Protein AF-A0A1V5VRB5-F1 (afdb_monomer_lite)

Secondary structure (DSSP, 8-state):
------PPPPHHHHHHHHHHHHHHHHHTTPPPPHHHHHHHHHHHHHHHHHHS-TT--EEEEEEPPHHHHHHTTSS-HHHHHHHHHHHHHHHTT-S---GGGS-S-EEEEEEETTEEEEEEEEEEEEEE--STTS-EEEEEEEEEEEEEEEETTEEEEEEEEEEEEEEEEETTS--B------SPP--EEEPPPHHHHHHHHHHHHHHHHS-EE---

Foldseek 3Di:
DDDPPPDDDDPLRVLQVLLVVLLVCVVVVHADDPVVLQVLLVSLQVLVCVVPVPPDFDKWKFAFQLVLCCSLVNEPPVQNVVLVVLVVCVVVVVDPQDPVSPRQRIFMWGDDPFAIKTKHKDWDWDWAPPDPDWIKIKIWIKIKIWGWGDDPPDIDIWIWIWTDFIFMDTPPDDGDGDRPDPDDIDIDTDDDGSSNSSSSSNSSSNSVVGPTPDDD

Sequence (216 aa):
MTVESYQRPTFQETVKSSADRFLQHFQAGREFGGEEKEEILKEIWRILTFLYPEKRKGETRLAVPSCRLVELGLVSEEAAAEISQRRIRKTNGFEKIKPQDEPLNLVTIKTDSAGFLITKSYLTEEKDFSAVGAGLRRDTVVEEEALLTREGESLAFRMMIREGETHLHAFGRVWESASLSKKEPVYKPVEVTDKDLVRTLVLLSEGIFGPILALK

Structure (mmCIF, N/CA/C/O backbone):
data_AF-A0A1V5VRB5-F1
#
_entry.id   AF-A0A1V5VRB5-F1
#
loop_
_atom_site.group_PDB
_atom_site.id
_atom_site.type_symbol
_atom_site.label_atom_id
_atom_site.label_alt_id
_atom_site.label_comp_id
_atom_site.label_asym_id
_atom_site.label_entity_id
_atom_site.label_seq_id
_atom_site.pdbx_PDB_ins_code
_atom_site.Cartn_x
_atom_site.Cartn_y
_atom_site.Cartn_z
_atom_site.occupancy
_atom_site.B_iso_or_equiv
_atom_site.auth_seq_id
_atom_site.auth_comp_id
_atom_site.auth_asym_id
_atom_site.auth_atom_id
_atom_site.pdbx_PDB_model_num
ATOM 1 N N . MET A 1 1 ? 20.594 -6.405 42.507 1.00 39.75 1 MET A N 1
ATOM 2 C CA . MET A 1 1 ? 19.594 -6.759 41.481 1.00 39.75 1 MET A CA 1
ATOM 3 C C . MET A 1 1 ? 19.249 -5.488 40.732 1.00 39.75 1 MET A C 1
ATOM 5 O O . MET A 1 1 ? 18.636 -4.603 41.313 1.00 39.75 1 MET A O 1
ATOM 9 N N . THR A 1 2 ? 19.743 -5.339 39.508 1.00 41.53 2 THR A N 1
ATOM 10 C CA . THR A 1 2 ? 19.357 -4.253 38.604 1.00 41.53 2 THR A CA 1
ATOM 11 C C . THR A 1 2 ? 17.989 -4.592 38.034 1.00 41.53 2 THR A C 1
ATOM 13 O O . THR A 1 2 ? 17.835 -5.596 37.348 1.00 41.53 2 THR A O 1
ATOM 16 N N . VAL A 1 3 ? 16.983 -3.793 38.382 1.00 44.97 3 VAL A N 1
ATOM 17 C CA . VAL A 1 3 ? 15.675 -3.854 37.733 1.00 44.97 3 VAL A CA 1
ATOM 18 C C . VAL A 1 3 ? 15.879 -3.266 36.343 1.00 44.97 3 VAL A C 1
ATOM 20 O O . VAL A 1 3 ? 16.075 -2.059 36.214 1.00 44.97 3 VAL A O 1
ATOM 23 N N . GLU A 1 4 ? 15.918 -4.112 35.315 1.00 44.25 4 GLU A N 1
ATOM 24 C CA . GLU A 1 4 ? 15.842 -3.637 33.936 1.00 44.25 4 GLU A CA 1
ATOM 25 C C . GLU A 1 4 ? 14.518 -2.886 33.785 1.00 44.25 4 GLU A C 1
ATOM 27 O O . GLU A 1 4 ? 13.432 -3.450 33.931 1.00 44.25 4 GLU A O 1
ATOM 32 N N . SER A 1 5 ? 14.601 -1.573 33.573 1.00 49.81 5 SER A N 1
ATOM 33 C CA . SER A 1 5 ? 13.431 -0.758 33.285 1.00 49.81 5 SER A CA 1
ATOM 34 C C . SER A 1 5 ? 12.886 -1.189 31.928 1.00 49.81 5 SER A C 1
ATOM 36 O O . SER A 1 5 ? 13.454 -0.835 30.894 1.00 49.81 5 SER A O 1
ATOM 38 N N . TYR A 1 6 ? 11.802 -1.960 31.926 1.00 55.47 6 TYR A N 1
ATOM 39 C CA . TYR A 1 6 ? 11.092 -2.313 30.704 1.00 55.47 6 TYR A CA 1
ATOM 40 C C 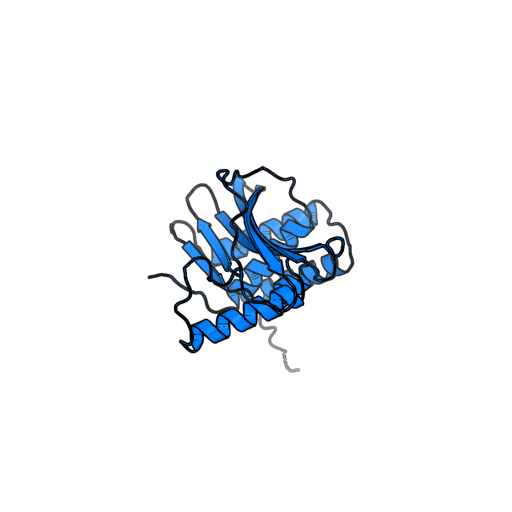. TYR A 1 6 ? 10.467 -1.033 30.133 1.00 55.47 6 TYR A C 1
ATOM 42 O O . TYR A 1 6 ? 9.403 -0.589 30.574 1.00 55.47 6 TYR A O 1
ATOM 50 N N . GLN A 1 7 ? 11.166 -0.372 29.210 1.00 56.25 7 GLN A N 1
ATOM 51 C CA . GLN A 1 7 ? 10.594 0.749 28.475 1.00 56.25 7 GLN A CA 1
ATOM 52 C C . GLN A 1 7 ? 9.518 0.196 27.542 1.00 56.25 7 GLN A C 1
ATOM 54 O O . GLN A 1 7 ? 9.759 -0.738 26.779 1.00 56.25 7 GLN A O 1
ATOM 59 N N . ARG A 1 8 ? 8.302 0.744 27.637 1.00 64.31 8 ARG A N 1
ATOM 60 C CA . ARG A 1 8 ? 7.229 0.378 26.710 1.00 64.31 8 ARG A CA 1
ATOM 61 C C . ARG A 1 8 ? 7.620 0.834 25.300 1.00 64.31 8 ARG A C 1
ATOM 63 O O . ARG A 1 8 ? 8.051 1.981 25.170 1.00 64.31 8 ARG A O 1
ATOM 70 N N . PRO A 1 9 ? 7.437 -0.013 24.273 1.00 74.31 9 PRO A N 1
ATOM 71 C CA . PRO A 1 9 ? 7.726 0.370 22.901 1.00 74.31 9 PRO A CA 1
ATOM 72 C C . PRO A 1 9 ? 6.862 1.561 22.483 1.00 74.31 9 PRO A C 1
ATOM 74 O O . PRO A 1 9 ? 5.704 1.704 22.891 1.00 74.31 9 PRO A O 1
ATOM 77 N N . THR A 1 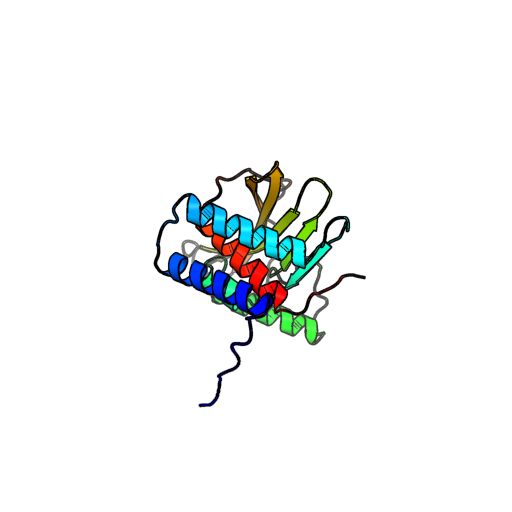10 ? 7.439 2.427 21.662 1.00 81.56 10 THR A N 1
ATOM 78 C CA . THR A 1 10 ? 6.748 3.571 21.072 1.00 81.56 10 THR A CA 1
ATOM 79 C C . THR A 1 10 ? 5.669 3.113 20.085 1.00 81.56 10 THR A C 1
ATOM 81 O O . THR A 1 10 ? 5.665 1.980 19.591 1.00 81.56 10 THR A O 1
ATOM 84 N N . PHE A 1 11 ? 4.732 4.014 19.763 1.00 80.56 11 PHE A N 1
ATOM 85 C CA . PHE A 1 11 ? 3.710 3.764 18.741 1.00 80.56 11 PHE A CA 1
ATOM 86 C C . PHE A 1 11 ? 4.335 3.313 17.416 1.00 80.56 11 PHE A C 1
ATOM 88 O O . PHE A 1 11 ? 3.919 2.310 16.841 1.00 80.56 11 PHE A O 1
ATOM 95 N N . GLN A 1 12 ? 5.376 4.029 16.987 1.00 77.56 12 GLN A N 1
ATOM 96 C CA . GLN A 1 12 ? 6.106 3.755 15.759 1.00 77.56 12 GLN A CA 1
ATOM 97 C C . GLN A 1 12 ? 6.742 2.358 15.795 1.00 77.56 12 GLN A C 1
ATOM 99 O O . GLN A 1 12 ? 6.469 1.549 14.914 1.00 77.56 12 GLN A O 1
ATOM 104 N N . GLU A 1 13 ? 7.498 2.015 16.841 1.00 79.44 13 GLU A N 1
ATOM 105 C CA . GLU A 1 13 ? 8.100 0.675 16.981 1.00 79.44 13 GLU A CA 1
ATOM 106 C C . GLU A 1 13 ? 7.055 -0.448 16.941 1.00 79.44 13 GLU A C 1
ATOM 108 O O . GLU A 1 13 ? 7.280 -1.488 16.322 1.00 79.44 13 GLU A O 1
ATOM 113 N N . THR A 1 14 ? 5.884 -0.214 17.538 1.00 83.81 14 THR A N 1
ATOM 114 C CA . THR A 1 14 ? 4.772 -1.174 17.520 1.00 83.81 14 THR A CA 1
ATOM 115 C C . THR A 1 14 ? 4.211 -1.366 16.108 1.00 83.81 14 THR A C 1
ATOM 117 O O . THR A 1 14 ? 4.000 -2.501 15.681 1.00 83.81 14 THR A O 1
ATOM 120 N N . VAL A 1 15 ? 3.990 -0.270 15.371 1.00 84.81 15 VAL A N 1
ATOM 121 C CA . VAL A 1 15 ? 3.505 -0.310 13.981 1.00 84.81 15 VAL A CA 1
ATOM 122 C C . VAL A 1 15 ? 4.503 -1.033 13.078 1.00 84.81 15 VAL A C 1
ATOM 124 O O . VAL A 1 15 ? 4.113 -1.918 12.320 1.00 84.81 15 VAL A O 1
ATOM 127 N N . LYS A 1 16 ? 5.795 -0.701 13.184 1.00 83.00 16 LYS A N 1
ATOM 128 C CA . LYS A 1 16 ? 6.847 -1.329 12.374 1.00 83.00 16 LYS A CA 1
ATOM 129 C 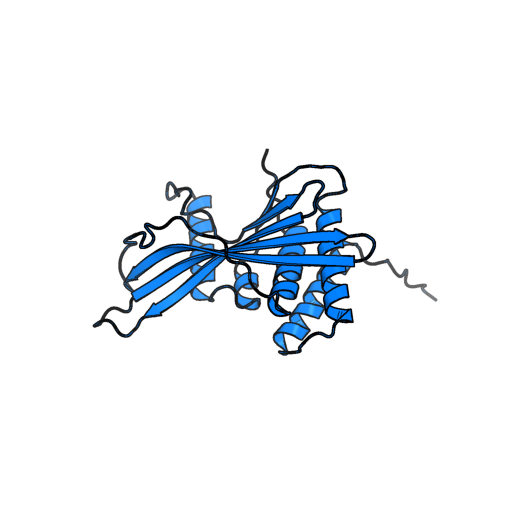C . LYS A 1 16 ? 6.932 -2.828 12.617 1.00 83.00 16 LYS A C 1
ATOM 131 O O . LYS A 1 16 ? 6.907 -3.600 11.669 1.00 83.00 16 LYS A O 1
ATOM 136 N N . SER A 1 17 ? 6.968 -3.229 13.887 1.00 85.69 17 SER A N 1
ATOM 137 C CA . SER A 1 17 ? 6.997 -4.642 14.273 1.00 85.69 17 SER A CA 1
ATOM 138 C C . SER A 1 17 ? 5.789 -5.406 13.719 1.00 85.69 17 SER A C 1
ATOM 140 O O . SER A 1 17 ? 5.936 -6.496 13.168 1.00 85.69 17 SER A O 1
ATOM 142 N N . SER A 1 18 ? 4.598 -4.802 13.787 1.00 86.31 18 SER A N 1
ATOM 143 C CA . SER A 1 18 ? 3.371 -5.403 13.255 1.00 86.31 18 SER A CA 1
ATOM 144 C C . SER A 1 18 ? 3.427 -5.551 11.732 1.00 86.31 18 SER A C 1
ATOM 146 O O . SER A 1 18 ? 3.146 -6.631 11.211 1.00 86.31 18 SER A O 1
ATOM 148 N N . ALA A 1 19 ? 3.837 -4.499 11.017 1.00 86.94 19 ALA A N 1
ATOM 149 C CA . ALA A 1 19 ? 3.976 -4.519 9.564 1.00 86.94 19 ALA A CA 1
ATOM 150 C C . ALA A 1 19 ? 5.017 -5.548 9.094 1.00 86.94 19 ALA A C 1
ATOM 152 O O . ALA A 1 19 ? 4.728 -6.333 8.192 1.00 86.94 19 ALA A O 1
ATOM 153 N N . ASP A 1 20 ? 6.184 -5.606 9.740 1.00 88.50 20 ASP A N 1
ATOM 154 C CA . ASP A 1 20 ? 7.239 -6.570 9.411 1.00 88.50 20 ASP A CA 1
ATOM 155 C C . ASP A 1 20 ? 6.793 -8.015 9.689 1.00 88.50 20 ASP A C 1
ATOM 157 O O . ASP A 1 20 ? 7.049 -8.905 8.876 1.00 88.50 20 ASP A O 1
ATOM 161 N N . ARG A 1 21 ? 6.052 -8.259 10.780 1.00 90.06 21 ARG A N 1
ATOM 162 C CA . ARG A 1 21 ? 5.462 -9.577 11.080 1.00 90.06 21 ARG A CA 1
ATOM 163 C C . ARG A 1 21 ? 4.509 -10.033 9.972 1.00 90.06 21 ARG A C 1
ATOM 165 O O . ARG A 1 21 ? 4.628 -11.152 9.474 1.00 90.06 21 ARG A O 1
ATOM 172 N N . PHE A 1 22 ? 3.565 -9.180 9.570 1.00 88.81 22 PHE A N 1
ATOM 173 C CA . PHE A 1 22 ? 2.608 -9.522 8.512 1.00 88.81 22 PHE A CA 1
ATOM 174 C C . PHE A 1 22 ? 3.277 -9.657 7.143 1.00 88.81 22 PHE A C 1
ATOM 176 O O . PHE A 1 22 ? 2.895 -10.534 6.366 1.00 88.81 22 PHE A O 1
ATOM 183 N N . LEU A 1 23 ? 4.315 -8.865 6.870 1.00 87.50 23 LEU A N 1
ATOM 184 C CA . LEU A 1 23 ? 5.116 -9.010 5.662 1.00 87.50 23 LEU A CA 1
ATOM 185 C C . LEU A 1 23 ? 5.830 -10.364 5.603 1.00 87.50 23 LEU A C 1
ATOM 187 O O . LEU A 1 23 ? 5.795 -11.011 4.561 1.00 87.50 23 LEU A O 1
ATOM 191 N N . GLN A 1 24 ? 6.436 -10.822 6.702 1.00 88.12 24 GLN A N 1
ATOM 192 C CA . GLN A 1 24 ? 7.091 -12.135 6.748 1.00 88.12 24 GLN A CA 1
ATOM 193 C C . GLN A 1 24 ? 6.102 -13.273 6.464 1.00 88.12 24 GLN A C 1
ATOM 195 O O . GLN A 1 24 ? 6.404 -14.183 5.69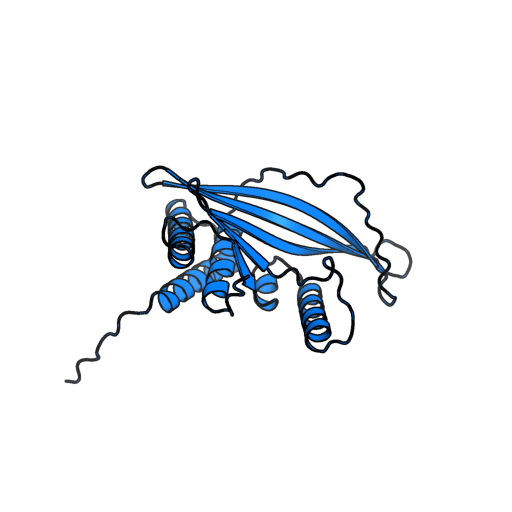3 1.00 88.12 24 GLN A O 1
ATOM 200 N N . HIS A 1 25 ? 4.900 -13.215 7.044 1.00 86.00 25 HIS A N 1
ATOM 201 C CA . HIS A 1 25 ? 3.848 -14.199 6.772 1.00 86.00 25 HIS A CA 1
ATOM 202 C C . HIS A 1 25 ? 3.394 -14.176 5.311 1.00 86.00 25 HIS A C 1
ATOM 204 O O . HIS A 1 25 ? 3.266 -15.229 4.686 1.00 86.00 25 HIS A O 1
ATOM 210 N N . PHE A 1 26 ? 3.216 -12.980 4.755 1.00 84.31 26 PHE A N 1
ATOM 211 C CA . PHE A 1 26 ? 2.893 -12.788 3.347 1.00 84.31 26 PHE A CA 1
ATOM 212 C C . PHE A 1 26 ? 3.981 -13.353 2.419 1.00 84.31 26 PHE A C 1
ATOM 214 O O . PHE A 1 26 ? 3.669 -14.077 1.476 1.00 84.31 26 PHE A O 1
ATOM 221 N N . GLN A 1 27 ? 5.258 -13.087 2.709 1.00 84.50 27 GLN A N 1
ATOM 222 C CA . GLN A 1 27 ? 6.399 -13.603 1.943 1.00 84.50 27 GLN A CA 1
ATOM 223 C C . GLN A 1 27 ? 6.526 -15.129 2.035 1.00 84.50 27 GLN A C 1
ATOM 225 O O . GLN A 1 27 ? 6.972 -15.767 1.085 1.00 84.50 27 GLN A O 1
ATOM 230 N N . ALA A 1 28 ? 6.078 -15.725 3.141 1.00 86.44 28 ALA A N 1
ATOM 231 C CA . ALA A 1 28 ? 5.986 -17.173 3.299 1.00 86.44 28 ALA A CA 1
ATOM 232 C C . ALA A 1 28 ? 4.803 -17.807 2.535 1.00 86.44 28 ALA A C 1
ATOM 234 O O . ALA A 1 28 ? 4.624 -19.022 2.602 1.00 86.44 28 ALA A O 1
ATOM 235 N N . GLY A 1 29 ? 3.986 -17.016 1.825 1.00 82.12 29 GLY A N 1
ATOM 236 C CA . GLY A 1 29 ? 2.832 -17.505 1.063 1.00 82.12 29 GLY A CA 1
ATOM 237 C C . GLY A 1 29 ? 1.671 -17.984 1.938 1.00 82.12 29 GLY A C 1
ATOM 238 O O . GLY A 1 29 ? 0.843 -18.768 1.480 1.00 82.12 29 GLY A O 1
ATOM 239 N N . ARG A 1 30 ? 1.624 -17.547 3.200 1.00 86.12 30 ARG A N 1
ATOM 240 C CA . ARG A 1 30 ? 0.584 -17.922 4.158 1.00 86.12 30 ARG A CA 1
ATOM 241 C C . ARG A 1 30 ? -0.708 -17.147 3.882 1.00 86.12 30 ARG A C 1
ATOM 243 O O . ARG A 1 30 ? -0.672 -15.933 3.701 1.00 86.12 30 ARG A O 1
ATOM 250 N N . GLU A 1 31 ? -1.840 -17.843 3.916 1.00 85.19 31 GLU A N 1
ATOM 251 C CA . GLU A 1 31 ? -3.174 -17.228 3.932 1.00 85.19 31 GLU A CA 1
ATOM 252 C C . GLU A 1 31 ? -3.564 -16.819 5.359 1.00 85.19 31 GLU A C 1
ATOM 254 O O . GLU A 1 31 ? -3.235 -17.516 6.326 1.00 85.19 31 GLU A O 1
ATOM 259 N N . PHE A 1 32 ? -4.270 -15.698 5.498 1.00 87.25 32 PHE A N 1
ATOM 260 C CA . PHE A 1 32 ? -4.697 -15.175 6.793 1.00 87.25 32 PHE A CA 1
ATOM 261 C C . PHE A 1 32 ? -6.120 -15.618 7.135 1.00 87.25 32 PHE A C 1
ATOM 263 O O . PHE A 1 32 ? -7.033 -15.578 6.305 1.00 87.25 32 PHE A O 1
ATOM 270 N N . GLY A 1 33 ? -6.332 -16.000 8.395 1.00 88.62 33 GLY A N 1
ATOM 271 C CA . GLY A 1 33 ? -7.672 -16.249 8.928 1.00 88.62 33 GLY A CA 1
ATOM 272 C C . GLY A 1 33 ? -8.479 -14.956 9.106 1.00 88.62 33 GLY A C 1
ATOM 273 O O . GLY A 1 33 ? -7.929 -13.857 9.082 1.00 88.62 33 GLY A O 1
ATOM 274 N N . GLY A 1 34 ? -9.793 -15.070 9.334 1.00 87.88 34 GLY A N 1
ATOM 275 C CA . GLY A 1 34 ? -10.671 -13.902 9.522 1.00 87.88 34 GLY A CA 1
ATOM 276 C C . GLY A 1 34 ? -10.238 -12.974 10.667 1.00 87.88 34 GLY A C 1
ATOM 277 O O . GLY A 1 34 ? -10.268 -11.757 10.510 1.00 87.88 34 GLY A O 1
ATOM 278 N N . GLU A 1 35 ? -9.764 -13.536 11.782 1.00 89.31 35 GLU A N 1
ATOM 279 C CA . GLU A 1 35 ? -9.259 -12.761 12.926 1.00 89.31 35 GLU A CA 1
ATOM 280 C C . GLU A 1 35 ? -7.982 -11.976 12.591 1.00 89.31 35 GLU A C 1
ATOM 282 O O . GLU A 1 35 ? -7.843 -10.822 12.986 1.00 89.31 35 GLU A O 1
ATOM 287 N N . GLU A 1 36 ? -7.070 -12.568 11.818 1.00 90.00 36 GLU A N 1
ATOM 288 C CA . GLU A 1 36 ? -5.822 -11.913 11.409 1.00 90.00 36 GLU A CA 1
ATOM 289 C C . GLU A 1 36 ? -6.084 -10.792 10.400 1.00 90.00 36 GLU A C 1
ATOM 291 O O . GLU A 1 36 ? -5.463 -9.733 10.478 1.00 90.00 36 GLU A O 1
ATOM 296 N N . LYS A 1 37 ? -7.042 -10.978 9.481 1.00 91.12 37 LYS A N 1
ATOM 297 C CA . LYS A 1 37 ? -7.476 -9.909 8.567 1.00 91.12 37 LYS A CA 1
ATOM 298 C C . LYS A 1 37 ? -8.060 -8.731 9.342 1.00 91.12 37 LYS A C 1
ATOM 300 O O . LYS A 1 37 ? -7.726 -7.583 9.055 1.00 91.12 37 LYS A O 1
ATOM 305 N N . GLU A 1 38 ? -8.880 -9.012 10.352 1.00 91.50 38 GLU A N 1
ATOM 306 C CA . GLU A 1 38 ? -9.437 -7.990 11.239 1.00 91.50 38 GLU A CA 1
ATOM 307 C C . GLU A 1 38 ? -8.340 -7.267 12.041 1.00 91.50 38 GLU A C 1
ATOM 309 O O . GLU A 1 38 ? -8.398 -6.049 12.218 1.00 91.50 38 GLU A O 1
ATOM 314 N N . GLU A 1 39 ? -7.304 -7.981 12.489 1.00 91.12 39 GLU A N 1
ATOM 315 C CA . GLU A 1 39 ? -6.138 -7.381 13.148 1.00 91.12 39 GLU A CA 1
ATOM 316 C C . GLU A 1 39 ? -5.381 -6.431 12.205 1.00 91.12 39 GLU A C 1
ATOM 318 O O . GLU A 1 39 ? -5.076 -5.301 12.594 1.00 91.12 39 GLU A O 1
ATOM 323 N N . ILE A 1 40 ? -5.147 -6.835 10.950 1.00 92.81 40 ILE A N 1
ATOM 324 C CA . ILE A 1 40 ? -4.518 -5.977 9.933 1.00 92.81 40 ILE A CA 1
ATOM 325 C C . ILE A 1 40 ? -5.352 -4.709 9.707 1.00 92.81 40 ILE A C 1
ATOM 327 O O . ILE A 1 40 ? -4.803 -3.606 9.690 1.00 92.81 40 ILE A O 1
ATOM 331 N N . LEU A 1 41 ? -6.677 -4.835 9.572 1.00 93.56 41 LEU A N 1
ATOM 332 C CA . LEU A 1 41 ? -7.574 -3.691 9.378 1.00 93.56 41 LEU A CA 1
ATOM 333 C C . LEU A 1 41 ? -7.547 -2.724 10.561 1.00 93.56 41 LEU A C 1
ATOM 335 O O . LEU A 1 41 ? -7.464 -1.509 10.362 1.00 93.56 41 LEU A O 1
ATOM 339 N N . LYS A 1 42 ? -7.575 -3.248 11.790 1.00 92.00 42 LYS A N 1
ATOM 340 C CA . LYS A 1 42 ? -7.464 -2.438 13.009 1.00 92.00 42 LYS A CA 1
ATOM 341 C C . LYS A 1 42 ? -6.138 -1.696 13.067 1.00 92.00 42 LYS A C 1
ATOM 343 O O . LYS A 1 42 ? -6.119 -0.528 13.453 1.00 92.00 42 LYS A O 1
ATOM 348 N N . GLU A 1 43 ? -5.054 -2.332 12.641 1.00 92.31 43 GLU A N 1
ATOM 349 C CA . GLU A 1 43 ? -3.736 -1.707 12.607 1.00 92.31 43 GLU A CA 1
ATOM 350 C C . GLU A 1 43 ? -3.646 -0.605 11.540 1.00 92.31 43 GLU A C 1
ATOM 352 O O . GLU A 1 43 ? -3.178 0.497 11.834 1.00 92.31 43 GLU A O 1
ATOM 357 N N . ILE A 1 44 ? -4.194 -0.837 10.341 1.00 93.00 44 ILE A N 1
ATOM 358 C CA . ILE A 1 44 ? -4.336 0.194 9.299 1.00 93.00 44 ILE A CA 1
ATOM 359 C C . ILE A 1 44 ? -5.143 1.385 9.834 1.00 93.00 44 ILE A C 1
ATOM 361 O O . ILE A 1 44 ? -4.694 2.529 9.740 1.00 93.00 44 ILE A O 1
ATOM 365 N N . TRP A 1 45 ? -6.307 1.139 10.444 1.00 91.62 45 TRP A N 1
ATOM 366 C CA . TRP A 1 45 ? -7.139 2.194 11.032 1.00 91.62 45 TRP A CA 1
ATOM 367 C C . TRP A 1 45 ? -6.380 2.994 12.094 1.00 91.62 45 TRP A C 1
ATOM 369 O O . TRP A 1 45 ? -6.451 4.225 12.134 1.00 91.62 45 TRP A O 1
ATOM 379 N N . ARG A 1 46 ? -5.623 2.298 12.947 1.00 88.88 46 ARG A N 1
ATOM 380 C CA . ARG A 1 46 ? -4.816 2.893 14.013 1.00 88.88 46 ARG A CA 1
ATOM 381 C C . ARG A 1 46 ? -3.736 3.824 13.457 1.00 88.88 46 ARG A C 1
ATOM 383 O O . ARG A 1 46 ? -3.585 4.935 13.963 1.00 88.88 46 ARG A O 1
ATOM 390 N N . ILE A 1 47 ? -3.037 3.412 12.398 1.00 88.38 47 ILE A N 1
ATOM 391 C CA . ILE A 1 47 ? -2.060 4.244 11.677 1.00 88.38 47 ILE A CA 1
ATOM 392 C C . ILE A 1 47 ? -2.727 5.490 11.094 1.00 88.38 47 ILE A C 1
ATOM 394 O O . ILE A 1 47 ? -2.254 6.606 11.306 1.00 88.38 47 ILE A O 1
ATOM 398 N N . LEU A 1 48 ? -3.841 5.316 10.383 1.00 88.12 48 LEU A N 1
ATOM 399 C CA . LEU A 1 48 ? -4.532 6.420 9.717 1.00 88.12 48 LEU A CA 1
ATOM 400 C C . LEU A 1 48 ? -5.083 7.432 10.723 1.00 88.12 48 LEU A C 1
ATOM 402 O O . LEU A 1 48 ? -4.931 8.631 10.519 1.00 88.12 48 LEU A O 1
ATOM 406 N N . THR A 1 49 ? -5.619 6.964 11.851 1.00 86.50 49 THR A N 1
ATOM 407 C CA . THR A 1 49 ? -6.088 7.825 12.950 1.00 86.50 49 THR A CA 1
ATOM 408 C C . THR A 1 49 ? -4.933 8.557 13.637 1.00 86.50 49 THR A C 1
ATOM 410 O O . THR A 1 49 ? -5.101 9.680 14.104 1.00 86.50 49 THR A O 1
ATOM 413 N N . PHE A 1 50 ? -3.742 7.955 13.696 1.00 82.50 50 PHE A N 1
ATOM 414 C CA . PHE A 1 50 ? -2.547 8.637 14.192 1.00 82.50 50 PHE A CA 1
ATOM 415 C C . PHE A 1 50 ? -2.092 9.754 13.241 1.00 82.50 50 PHE A C 1
ATOM 417 O O . PHE A 1 50 ? -1.783 10.855 13.694 1.00 82.50 50 PHE A O 1
ATOM 424 N N . LEU A 1 51 ? -2.087 9.493 11.929 1.00 77.44 51 LEU A N 1
ATOM 425 C CA . LEU A 1 51 ? -1.771 10.498 10.906 1.00 77.44 51 LEU A CA 1
ATOM 426 C C . LEU A 1 51 ? -2.838 11.607 10.843 1.00 77.44 51 LEU A C 1
ATOM 428 O O . LEU A 1 51 ? -2.520 12.768 10.588 1.00 77.44 51 LEU A O 1
ATOM 432 N N . TYR A 1 52 ? -4.092 11.250 11.118 1.00 76.25 52 TYR A N 1
ATOM 433 C CA . TYR A 1 52 ? -5.266 12.112 11.047 1.00 76.25 52 TYR A CA 1
ATOM 434 C C . TYR A 1 52 ? -6.189 11.899 12.247 1.00 76.25 52 TYR A C 1
ATOM 436 O O . TYR A 1 52 ? -7.218 11.224 12.134 1.00 76.25 52 TYR A O 1
ATOM 444 N N . PRO A 1 53 ? -5.869 12.499 13.403 1.00 67.12 53 PRO A N 1
ATOM 445 C CA . PRO A 1 53 ? -6.789 12.487 14.527 1.00 67.12 53 PRO A CA 1
ATOM 446 C C . PRO A 1 53 ? -8.101 13.172 14.114 1.00 67.12 53 PRO A C 1
ATOM 448 O O . PRO A 1 53 ? -8.087 14.202 13.432 1.00 67.12 53 PRO A O 1
ATOM 451 N N . GLU A 1 54 ? -9.224 12.549 14.485 1.00 58.19 54 GLU A N 1
ATOM 452 C CA . GLU A 1 54 ? -10.576 12.827 13.985 1.00 58.19 54 GLU A CA 1
ATOM 453 C C . GLU A 1 54 ? -10.892 14.333 13.835 1.00 58.19 54 GLU A C 1
ATOM 455 O O . GLU A 1 54 ? -10.565 15.145 14.704 1.00 58.19 54 GLU A O 1
ATOM 460 N N . LYS A 1 55 ? -11.618 14.684 12.755 1.00 52.03 55 LYS A N 1
ATOM 461 C CA . LYS A 1 55 ? -12.120 16.031 12.367 1.00 52.03 55 LYS A CA 1
ATOM 462 C C . LYS A 1 55 ? -11.208 16.914 11.507 1.00 52.03 55 LYS A C 1
ATOM 464 O O . LYS A 1 55 ? -11.573 18.058 11.232 1.00 52.03 55 LYS A O 1
ATOM 469 N N . ARG A 1 56 ? -10.076 16.416 11.007 1.00 57.75 56 ARG A N 1
ATOM 470 C CA . ARG A 1 56 ? -9.271 17.148 10.013 1.00 57.75 56 ARG A CA 1
ATOM 471 C C . ARG A 1 56 ? -9.509 16.610 8.608 1.00 57.75 56 ARG A C 1
ATOM 473 O O . ARG A 1 56 ? -9.029 15.535 8.288 1.00 57.75 56 ARG A O 1
ATOM 480 N N . LYS A 1 57 ? -10.185 17.388 7.753 1.00 65.94 57 LYS A N 1
ATOM 481 C CA . LYS A 1 57 ? -10.089 17.184 6.298 1.00 65.94 57 LYS A CA 1
ATOM 482 C C . LYS A 1 57 ? -8.660 17.498 5.873 1.00 65.94 57 LYS A C 1
ATOM 484 O O . LYS A 1 57 ? -8.128 18.542 6.249 1.00 65.94 57 LYS A O 1
ATOM 489 N N . GLY A 1 58 ? -8.053 16.619 5.093 1.00 72.94 58 GLY A N 1
ATOM 490 C CA . GLY A 1 58 ? -6.712 16.850 4.584 1.00 72.94 58 GLY A CA 1
ATOM 491 C C . GLY A 1 58 ? -6.258 15.768 3.621 1.00 72.94 58 GLY A C 1
ATOM 492 O O . GLY A 1 58 ? -6.885 14.718 3.503 1.00 72.94 58 GLY A O 1
ATOM 493 N N . GLU A 1 59 ? -5.146 16.055 2.956 1.00 81.25 59 GLU A N 1
ATOM 494 C CA . GLU A 1 59 ? -4.443 15.156 2.046 1.00 81.25 59 GLU A CA 1
ATOM 495 C C . GLU A 1 59 ? -2.989 15.039 2.513 1.00 81.25 59 GLU A C 1
ATOM 497 O O . GLU A 1 59 ? -2.356 16.048 2.818 1.00 81.25 59 GLU A O 1
ATOM 502 N N . THR A 1 60 ? -2.474 13.816 2.610 1.00 76.81 60 THR A N 1
ATOM 503 C CA . THR A 1 60 ? -1.086 13.528 2.987 1.00 76.81 60 THR A CA 1
ATOM 504 C C . THR A 1 60 ? -0.540 12.603 1.936 1.00 76.81 60 THR A C 1
ATOM 506 O O . THR A 1 60 ? -1.178 11.617 1.569 1.00 76.81 60 THR A O 1
ATOM 509 N N . ARG A 1 61 ? 0.661 12.925 1.471 1.00 77.31 61 ARG A N 1
ATOM 510 C CA . ARG A 1 61 ? 1.397 12.103 0.525 1.00 77.31 61 ARG A CA 1
ATOM 511 C C . ARG A 1 61 ? 2.577 11.483 1.248 1.00 77.31 61 ARG A C 1
ATOM 513 O O . ARG A 1 61 ? 3.444 12.186 1.768 1.00 77.31 61 ARG A O 1
ATOM 520 N N . LEU A 1 62 ? 2.583 10.160 1.288 1.00 75.88 62 LEU A N 1
ATOM 521 C CA . LEU A 1 62 ? 3.645 9.363 1.875 1.00 75.88 62 LEU A CA 1
ATOM 522 C C . LEU A 1 62 ? 4.552 8.882 0.750 1.00 75.88 62 LEU A C 1
ATOM 524 O O . LEU A 1 62 ? 4.103 8.181 -0.157 1.00 75.88 62 LEU A O 1
ATOM 528 N N . ALA A 1 63 ? 5.821 9.280 0.800 1.00 72.88 63 ALA A N 1
ATOM 529 C CA . ALA A 1 63 ? 6.822 8.790 -0.132 1.00 72.88 63 ALA A CA 1
ATOM 530 C C . ALA A 1 63 ? 7.297 7.405 0.314 1.00 72.88 63 ALA A C 1
ATOM 532 O O . ALA A 1 63 ? 7.856 7.264 1.401 1.00 72.88 63 ALA A O 1
ATOM 533 N N . VAL A 1 64 ? 7.113 6.400 -0.540 1.00 76.50 64 VAL A N 1
ATOM 534 C CA . VAL A 1 64 ? 7.532 5.025 -0.253 1.00 76.50 64 VAL A CA 1
ATOM 535 C C . VAL A 1 64 ? 8.882 4.727 -0.927 1.00 76.50 64 VAL A C 1
ATOM 537 O O . VAL A 1 64 ? 9.082 5.080 -2.096 1.00 76.50 64 VAL A O 1
ATOM 540 N N . PRO A 1 65 ? 9.837 4.083 -0.231 1.00 77.06 65 PRO A N 1
ATOM 541 C CA . PRO A 1 65 ? 11.066 3.599 -0.855 1.00 77.06 65 PRO A CA 1
ATOM 542 C C . PRO A 1 65 ? 10.784 2.595 -1.984 1.00 77.06 65 PRO A C 1
ATOM 544 O O . PRO A 1 65 ? 10.030 1.642 -1.795 1.00 77.06 65 PRO A O 1
ATOM 547 N N . SER A 1 66 ? 11.433 2.756 -3.143 1.00 77.56 66 SER A N 1
ATOM 548 C CA . SER A 1 66 ? 11.220 1.874 -4.304 1.00 77.56 66 SER A CA 1
ATOM 549 C C . SER A 1 66 ? 11.525 0.402 -3.999 1.00 77.56 66 SER A C 1
ATOM 551 O O . SER A 1 66 ? 10.832 -0.472 -4.505 1.00 77.56 66 SER A O 1
ATOM 553 N N . CYS A 1 67 ? 12.508 0.114 -3.135 1.00 78.75 67 CYS A N 1
ATOM 554 C CA . CYS A 1 67 ? 12.813 -1.254 -2.700 1.00 78.75 67 CYS A CA 1
ATOM 555 C C . CYS A 1 67 ? 11.613 -1.935 -2.028 1.00 78.75 67 CYS A C 1
ATOM 557 O O . CYS A 1 67 ? 11.372 -3.115 -2.257 1.00 78.75 67 CYS A O 1
ATOM 559 N N . ARG A 1 68 ? 10.800 -1.185 -1.275 1.00 81.00 68 ARG A N 1
ATOM 560 C CA . ARG A 1 68 ? 9.624 -1.741 -0.605 1.00 81.00 68 ARG A CA 1
ATOM 561 C C . ARG A 1 68 ? 8.519 -2.108 -1.588 1.00 81.00 68 ARG A C 1
ATOM 563 O O . ARG A 1 68 ? 7.806 -3.081 -1.377 1.00 81.00 68 ARG A O 1
ATOM 570 N N . LEU A 1 69 ? 8.396 -1.365 -2.687 1.00 81.69 69 LEU A N 1
ATOM 571 C CA . LEU A 1 69 ? 7.459 -1.706 -3.758 1.00 81.69 69 LEU A CA 1
ATOM 572 C C . LEU A 1 69 ? 7.846 -3.022 -4.449 1.00 81.69 69 LEU A C 1
ATOM 574 O O . LEU A 1 69 ? 6.959 -3.805 -4.791 1.00 81.69 69 LEU A O 1
ATOM 578 N N . VAL A 1 70 ? 9.149 -3.285 -4.600 1.00 83.31 70 VAL A N 1
ATOM 579 C CA . VAL A 1 70 ? 9.665 -4.562 -5.121 1.00 83.31 70 VAL A CA 1
ATOM 580 C C . VAL A 1 70 ? 9.360 -5.703 -4.155 1.00 83.31 70 VAL A C 1
ATOM 582 O O . VAL A 1 70 ? 8.780 -6.706 -4.558 1.00 83.31 70 VAL A O 1
ATOM 585 N N . GLU A 1 71 ? 9.680 -5.539 -2.869 1.00 83.44 71 GLU A N 1
ATOM 586 C CA . GLU A 1 71 ? 9.437 -6.561 -1.835 1.00 83.44 71 GLU A CA 1
ATOM 587 C C . GLU A 1 71 ? 7.956 -6.952 -1.709 1.00 83.44 71 GLU A C 1
ATOM 589 O O . GLU A 1 71 ? 7.630 -8.089 -1.369 1.00 83.44 71 GLU A O 1
ATOM 594 N N . LEU A 1 72 ? 7.054 -6.012 -2.001 1.00 85.94 72 LEU A N 1
ATOM 595 C CA . LEU A 1 72 ? 5.604 -6.213 -2.012 1.00 85.94 72 LEU A CA 1
ATOM 596 C C . LEU A 1 72 ? 5.067 -6.789 -3.336 1.00 85.94 72 LEU A C 1
ATOM 598 O O . LEU A 1 72 ? 3.859 -7.037 -3.468 1.00 85.94 72 LEU A O 1
ATOM 602 N N . GLY A 1 73 ? 5.943 -6.988 -4.323 1.00 84.19 73 GLY A N 1
ATOM 603 C CA . GLY A 1 73 ? 5.598 -7.456 -5.662 1.00 84.19 73 GLY A CA 1
ATOM 604 C C . GLY A 1 73 ? 4.655 -6.504 -6.399 1.00 84.19 73 GLY A C 1
ATOM 605 O O . GLY A 1 73 ? 3.763 -6.971 -7.104 1.00 84.19 73 GLY A O 1
ATOM 606 N N . LEU A 1 74 ? 4.775 -5.195 -6.153 1.00 81.44 74 LEU A N 1
ATOM 607 C CA . LEU A 1 74 ? 4.004 -4.155 -6.846 1.00 81.44 74 LEU A CA 1
ATOM 608 C C . LEU A 1 74 ? 4.716 -3.678 -8.114 1.00 81.44 74 LEU A C 1
ATOM 610 O O . LEU A 1 74 ? 4.059 -3.348 -9.095 1.00 81.44 74 LEU A O 1
ATOM 614 N N . VAL A 1 75 ? 6.050 -3.654 -8.088 1.00 79.06 75 VAL A N 1
ATOM 615 C CA . VAL A 1 75 ? 6.903 -3.229 -9.207 1.00 79.06 75 VAL A CA 1
ATOM 616 C C . VAL A 1 75 ? 8.088 -4.189 -9.358 1.00 79.06 75 VAL A C 1
ATOM 618 O O . VAL A 1 75 ? 8.479 -4.847 -8.394 1.00 79.06 75 VAL A O 1
ATOM 621 N N . SER A 1 76 ? 8.674 -4.265 -10.552 1.00 77.62 76 SER A N 1
ATOM 622 C CA . SER A 1 76 ? 9.925 -4.996 -10.802 1.00 77.62 76 SER A CA 1
ATOM 623 C C . SER A 1 76 ? 11.142 -4.251 -10.227 1.00 77.62 76 SER A C 1
ATOM 625 O O . SER A 1 76 ? 11.082 -3.049 -9.944 1.00 77.62 76 SER A O 1
ATOM 627 N N . GLU A 1 77 ? 12.277 -4.942 -10.083 1.00 80.44 77 GLU A N 1
ATOM 628 C CA . GLU A 1 77 ? 13.548 -4.301 -9.711 1.00 80.44 77 GLU A CA 1
ATOM 629 C C . GLU A 1 77 ? 13.977 -3.252 -10.744 1.00 80.44 77 GLU A C 1
ATOM 631 O O . GLU A 1 77 ? 14.449 -2.172 -10.380 1.00 80.44 77 GLU A O 1
ATOM 636 N N . GLU A 1 78 ? 13.768 -3.535 -12.031 1.00 75.25 78 GLU A N 1
ATOM 637 C CA . GLU A 1 78 ? 14.088 -2.612 -13.116 1.00 75.25 78 GLU A CA 1
ATOM 638 C C . GLU A 1 78 ? 13.227 -1.342 -13.064 1.00 75.25 78 GLU A C 1
ATOM 640 O O . GLU A 1 78 ? 13.778 -0.237 -13.132 1.00 75.25 78 GLU A O 1
ATOM 645 N N . ALA A 1 79 ? 11.915 -1.474 -12.832 1.00 72.75 79 ALA A N 1
ATOM 646 C CA . ALA A 1 79 ? 11.016 -0.340 -12.619 1.00 72.75 79 ALA A CA 1
ATOM 647 C C . ALA A 1 79 ? 11.450 0.488 -11.403 1.00 72.75 79 ALA A C 1
ATOM 649 O O . ALA A 1 79 ? 11.521 1.717 -11.463 1.00 72.75 79 ALA A O 1
ATOM 650 N N . ALA A 1 80 ? 11.785 -0.171 -10.291 1.00 75.94 80 ALA A N 1
ATOM 651 C CA . ALA A 1 80 ? 12.215 0.496 -9.066 1.00 75.94 80 ALA A CA 1
ATOM 652 C C . ALA A 1 80 ? 13.529 1.274 -9.242 1.00 75.94 80 ALA A C 1
ATOM 654 O O . ALA A 1 80 ? 13.664 2.396 -8.728 1.00 75.94 80 ALA A O 1
ATOM 655 N N . ALA A 1 81 ? 14.495 0.713 -9.976 1.00 73.38 81 ALA A N 1
ATOM 656 C CA . ALA A 1 81 ? 15.744 1.386 -10.316 1.00 73.38 81 ALA A CA 1
ATOM 657 C C . ALA A 1 81 ? 15.483 2.624 -11.186 1.00 73.38 81 ALA A C 1
ATOM 659 O O . ALA A 1 81 ? 16.027 3.701 -10.920 1.00 73.38 81 ALA A O 1
ATOM 660 N N . GLU A 1 82 ? 14.599 2.505 -12.174 1.00 69.31 82 GLU A N 1
ATOM 661 C CA . GLU A 1 82 ? 14.227 3.605 -13.057 1.00 69.31 82 GLU A CA 1
ATOM 662 C C . GLU A 1 82 ? 13.508 4.741 -12.311 1.00 69.31 82 GLU A C 1
ATOM 664 O O . GLU A 1 82 ? 13.893 5.908 -12.445 1.00 69.31 82 GLU A O 1
ATOM 669 N N . ILE A 1 83 ? 12.530 4.418 -11.456 1.00 67.69 83 ILE A N 1
ATOM 670 C CA . ILE A 1 83 ? 11.836 5.395 -10.599 1.00 67.69 83 ILE A CA 1
ATOM 671 C C . ILE A 1 83 ? 12.849 6.166 -9.738 1.00 67.69 83 ILE A C 1
ATOM 673 O O . ILE A 1 83 ? 12.793 7.397 -9.621 1.00 67.69 83 ILE A O 1
ATOM 677 N N . SER A 1 84 ? 13.822 5.450 -9.170 1.00 65.81 84 SER A N 1
ATOM 678 C CA . SER A 1 84 ? 14.869 6.033 -8.328 1.00 65.81 84 SER A CA 1
ATOM 679 C C . SER A 1 84 ? 15.783 6.980 -9.117 1.00 65.81 84 SER A C 1
ATOM 681 O O . SER A 1 84 ? 16.096 8.074 -8.641 1.00 65.81 84 SER A O 1
ATOM 683 N N . GLN A 1 85 ? 16.153 6.626 -10.354 1.00 65.38 85 GLN A N 1
ATOM 684 C CA . GLN A 1 85 ? 16.938 7.495 -11.237 1.00 65.38 85 GLN A CA 1
ATOM 685 C C . GLN A 1 85 ? 16.189 8.783 -11.615 1.00 65.38 85 GLN A C 1
ATOM 687 O O . GLN A 1 85 ? 16.789 9.862 -11.607 1.00 65.38 85 GLN A O 1
ATOM 692 N N . ARG A 1 86 ? 14.880 8.713 -11.896 1.00 61.75 86 ARG A N 1
ATOM 693 C CA . ARG A 1 86 ? 14.063 9.906 -12.202 1.00 61.75 86 ARG A CA 1
ATOM 694 C C . ARG A 1 86 ? 14.017 10.887 -11.028 1.00 61.75 86 ARG A C 1
ATOM 696 O O . ARG A 1 86 ? 14.179 12.094 -11.224 1.00 61.75 86 ARG A O 1
ATOM 703 N N . ARG A 1 87 ? 13.895 10.385 -9.792 1.00 60.50 87 ARG A N 1
ATOM 704 C CA . ARG A 1 87 ? 13.937 11.215 -8.571 1.00 60.50 87 ARG A CA 1
ATOM 705 C C . ARG A 1 87 ? 15.247 12.004 -8.448 1.00 60.50 87 ARG A C 1
ATOM 707 O O . ARG A 1 87 ? 15.228 13.173 -8.057 1.00 60.50 87 ARG A O 1
ATOM 714 N N . ILE A 1 88 ? 16.373 11.395 -8.820 1.00 56.34 88 ILE A N 1
ATOM 715 C CA . ILE A 1 88 ? 17.693 12.044 -8.804 1.00 56.34 88 ILE A CA 1
ATOM 716 C C . ILE A 1 88 ? 17.768 13.146 -9.872 1.00 56.34 88 ILE A C 1
ATOM 718 O O . ILE A 1 88 ? 18.203 14.258 -9.572 1.00 56.34 88 ILE A O 1
ATOM 722 N N . ARG A 1 89 ? 17.272 12.891 -11.092 1.00 54.16 89 ARG A N 1
ATOM 723 C CA . ARG A 1 89 ? 17.237 13.898 -12.173 1.00 54.16 89 ARG A CA 1
ATOM 724 C C . ARG A 1 89 ? 16.391 15.127 -11.808 1.00 54.16 89 ARG A C 1
ATOM 726 O O . ARG A 1 89 ? 16.814 16.242 -12.111 1.00 54.16 89 ARG A O 1
ATOM 733 N N . LYS A 1 90 ? 15.271 14.941 -11.087 1.00 53.47 90 LYS A N 1
ATOM 734 C CA . LYS A 1 90 ? 14.431 16.032 -10.537 1.00 53.47 90 LYS A CA 1
ATOM 735 C C . LYS A 1 90 ? 15.184 16.886 -9.532 1.00 53.47 90 LYS A C 1
ATOM 737 O O . LYS A 1 90 ? 15.214 18.106 -9.649 1.00 53.47 90 LYS A O 1
ATOM 742 N N . THR A 1 91 ? 15.788 16.222 -8.551 1.00 52.25 91 THR A N 1
ATOM 743 C CA . THR A 1 91 ? 16.495 16.879 -7.442 1.00 52.25 91 THR A CA 1
ATOM 744 C C . THR A 1 91 ? 17.680 17.700 -7.946 1.00 52.25 91 THR A C 1
ATOM 746 O O . THR A 1 91 ? 17.961 18.768 -7.413 1.00 52.25 91 THR A O 1
ATOM 749 N N . ASN A 1 92 ? 18.326 17.238 -9.015 1.00 51.19 92 ASN A N 1
ATOM 750 C CA . ASN A 1 92 ? 19.522 17.868 -9.558 1.00 51.19 92 ASN A CA 1
ATOM 751 C C . ASN A 1 92 ? 19.240 18.873 -10.697 1.00 51.19 92 ASN A C 1
ATOM 753 O O . ASN A 1 92 ? 20.181 19.371 -11.306 1.00 51.19 92 ASN A O 1
ATOM 757 N N . GLY A 1 93 ? 17.969 19.177 -10.998 1.00 52.88 93 GLY A N 1
ATOM 758 C CA . GLY A 1 93 ? 17.586 20.254 -11.923 1.00 52.88 93 GLY A CA 1
ATOM 759 C C . GLY A 1 93 ? 17.942 20.027 -13.397 1.00 52.88 93 GLY A C 1
ATOM 760 O O . GLY A 1 93 ? 17.956 20.987 -14.165 1.00 52.88 93 GLY A O 1
ATOM 761 N N . PHE A 1 94 ? 18.231 18.785 -13.803 1.00 50.41 94 PHE A N 1
ATOM 762 C CA . PHE A 1 94 ? 18.697 18.484 -15.162 1.00 50.41 94 PHE A CA 1
ATOM 763 C C . PHE A 1 94 ? 17.581 18.526 -16.224 1.00 50.41 94 PHE A C 1
ATOM 765 O O . PHE A 1 94 ? 17.890 18.752 -17.390 1.00 50.41 94 PHE A O 1
ATOM 772 N N . GLU A 1 95 ? 16.298 18.382 -15.853 1.00 51.91 95 GLU A N 1
ATOM 773 C CA . GLU A 1 95 ? 15.156 18.460 -16.784 1.00 51.91 95 GLU A CA 1
ATOM 774 C C . GLU A 1 95 ? 13.908 19.095 -16.138 1.00 51.91 95 GLU A C 1
ATOM 776 O O . GLU A 1 95 ? 13.622 18.890 -14.954 1.00 51.91 95 GLU A O 1
ATOM 781 N N . LYS A 1 96 ? 13.118 19.840 -16.932 1.00 46.59 96 LYS A N 1
ATOM 782 C CA . LYS A 1 96 ? 11.738 20.212 -16.570 1.00 46.59 96 LYS A CA 1
ATOM 783 C C . LYS A 1 96 ? 10.863 18.961 -16.644 1.00 46.59 96 LYS A C 1
ATOM 785 O O . LYS A 1 96 ? 10.289 18.657 -17.683 1.00 46.59 96 LYS A O 1
ATOM 790 N N . ILE A 1 97 ? 10.786 18.259 -15.527 1.00 44.69 97 ILE A N 1
ATOM 791 C CA . ILE A 1 97 ? 9.901 17.116 -15.304 1.00 44.69 97 ILE A CA 1
ATOM 792 C C . ILE A 1 97 ? 8.453 17.608 -15.370 1.00 44.69 97 ILE A C 1
ATOM 794 O O . ILE A 1 97 ? 8.066 18.518 -14.630 1.00 44.69 97 ILE A O 1
ATOM 798 N N . LYS A 1 98 ? 7.673 17.060 -16.301 1.00 43.25 98 LYS A N 1
ATOM 799 C CA . LYS A 1 98 ? 6.243 17.339 -16.442 1.00 43.25 98 LYS A CA 1
ATOM 800 C C . LYS A 1 98 ? 5.466 16.601 -15.331 1.00 43.25 98 LYS A C 1
ATOM 802 O O . LYS A 1 98 ? 6.005 15.683 -14.726 1.00 43.25 98 LYS A O 1
ATOM 807 N N . PRO A 1 99 ? 4.211 16.964 -15.020 1.00 37.22 99 PRO A N 1
ATOM 808 C CA . PRO A 1 99 ? 3.419 16.284 -13.985 1.00 37.22 99 PRO A CA 1
ATOM 809 C C . PRO A 1 99 ? 3.272 14.765 -14.194 1.00 37.22 99 PRO A C 1
ATOM 811 O O . PRO A 1 99 ? 3.261 14.016 -13.226 1.00 37.22 99 PRO A O 1
ATOM 814 N N . GLN A 1 100 ? 3.252 14.300 -15.448 1.00 46.06 100 GLN A N 1
ATOM 815 C CA . GLN A 1 100 ? 3.301 12.870 -15.800 1.00 46.06 100 GLN A CA 1
ATOM 816 C C . GLN A 1 100 ? 4.630 12.166 -15.454 1.00 46.06 100 GLN A C 1
ATOM 818 O O . GLN A 1 100 ? 4.717 10.944 -15.501 1.00 46.06 100 GLN A O 1
ATOM 823 N N . ASP A 1 101 ? 5.664 12.930 -15.104 1.00 48.81 101 ASP A N 1
ATOM 824 C CA . ASP A 1 101 ? 6.992 12.447 -14.731 1.00 48.81 101 ASP A CA 1
ATOM 825 C C . ASP A 1 101 ? 7.182 12.440 -13.193 1.00 48.81 101 ASP A C 1
ATOM 827 O O . ASP A 1 101 ? 8.300 12.250 -12.696 1.00 48.81 101 ASP A O 1
ATOM 831 N N . GLU A 1 102 ? 6.120 12.688 -12.407 1.00 46.06 102 GLU A N 1
ATOM 832 C CA . GLU A 1 102 ? 6.176 12.583 -10.946 1.00 46.06 102 GLU A CA 1
ATOM 833 C C . GLU A 1 102 ? 6.440 11.138 -10.491 1.00 46.06 102 GLU A C 1
ATOM 835 O O . GLU A 1 102 ? 5.943 10.187 -11.092 1.00 46.06 102 GLU A O 1
ATOM 840 N N . PRO A 1 103 ? 7.254 10.939 -9.437 1.00 49.75 103 PRO A N 1
ATOM 841 C CA . PRO A 1 103 ? 7.593 9.600 -8.980 1.00 49.75 103 PRO A CA 1
ATOM 842 C C . PRO A 1 103 ? 6.334 8.880 -8.483 1.00 49.75 103 PRO A C 1
ATOM 844 O O . PRO A 1 103 ? 5.717 9.300 -7.505 1.00 49.75 103 PRO A O 1
ATOM 847 N N . LEU A 1 104 ? 6.003 7.767 -9.138 1.00 60.06 104 LEU A N 1
ATOM 848 C CA . LEU A 1 104 ? 4.884 6.864 -8.844 1.00 60.06 104 LEU A CA 1
ATOM 849 C C . LEU A 1 104 ? 5.124 6.008 -7.586 1.00 60.06 104 LEU A C 1
ATOM 851 O O . LEU A 1 104 ? 4.911 4.806 -7.584 1.00 60.06 104 LEU A O 1
ATOM 855 N N . ASN A 1 105 ? 5.578 6.645 -6.506 1.00 61.69 105 ASN A N 1
ATOM 856 C CA . ASN A 1 105 ? 5.816 6.025 -5.200 1.00 61.69 105 ASN A CA 1
ATOM 857 C C . ASN A 1 105 ? 5.103 6.814 -4.100 1.00 61.69 105 ASN A C 1
ATOM 859 O O . ASN A 1 105 ? 5.703 7.176 -3.081 1.00 61.69 105 ASN A O 1
ATOM 863 N N . LEU A 1 106 ? 3.842 7.157 -4.344 1.00 67.81 106 LEU A N 1
ATOM 864 C CA . LEU A 1 106 ? 3.040 7.935 -3.416 1.00 67.81 106 LEU A CA 1
ATOM 865 C C . LEU A 1 106 ? 1.864 7.093 -2.949 1.00 67.81 106 LEU A C 1
ATOM 867 O O . LEU A 1 106 ? 1.064 6.617 -3.753 1.00 67.81 106 LEU A O 1
ATOM 871 N N . VAL A 1 107 ? 1.748 6.959 -1.631 1.00 80.25 107 VAL A N 1
ATOM 872 C CA . VAL A 1 107 ? 0.459 6.664 -1.015 1.00 80.25 107 VAL A CA 1
ATOM 873 C C . VAL A 1 107 ? -0.163 7.997 -0.652 1.00 80.25 107 VAL A C 1
ATOM 875 O O . VAL A 1 107 ? 0.372 8.740 0.173 1.00 80.25 107 VAL A O 1
ATOM 878 N N . THR A 1 108 ? -1.273 8.319 -1.303 1.00 84.00 108 THR A N 1
ATOM 879 C CA . THR A 1 108 ? -2.073 9.495 -0.976 1.00 84.00 108 THR A CA 1
ATOM 880 C C . THR A 1 108 ? -3.181 9.075 -0.031 1.00 84.00 108 THR A C 1
ATOM 882 O O . THR A 1 108 ? -3.931 8.150 -0.321 1.00 84.00 108 THR A O 1
ATOM 885 N N . ILE A 1 109 ? -3.294 9.761 1.097 1.00 86.56 109 ILE A N 1
ATOM 886 C CA . ILE A 1 109 ? -4.363 9.543 2.066 1.00 86.56 109 ILE A CA 1
ATOM 887 C C . ILE A 1 109 ? -5.242 10.779 2.060 1.00 86.56 109 ILE A C 1
ATOM 889 O O . ILE A 1 109 ? -4.753 11.888 2.277 1.00 86.56 109 ILE A O 1
ATOM 893 N N . LYS A 1 110 ? -6.537 10.576 1.842 1.00 86.94 110 LYS A N 1
ATOM 894 C CA . LYS A 1 110 ? -7.581 11.578 2.037 1.00 86.94 110 LYS A CA 1
ATOM 895 C C . LYS A 1 110 ? -8.536 11.084 3.108 1.00 86.94 110 LYS A C 1
ATOM 897 O O . LYS A 1 110 ? -8.802 9.890 3.215 1.00 86.94 110 LYS A O 1
ATOM 902 N N . THR A 1 111 ? -9.063 12.001 3.903 1.00 83.81 111 THR A N 1
ATOM 903 C CA . THR A 1 111 ? -10.031 11.657 4.945 1.00 83.81 111 THR A CA 1
ATOM 904 C C . THR A 1 111 ? -11.153 12.676 5.024 1.00 83.81 111 THR A C 1
ATOM 906 O O . THR A 1 111 ? -10.960 13.879 4.808 1.00 83.81 111 THR A O 1
ATOM 909 N N . ASP A 1 112 ? -12.336 12.167 5.338 1.00 76.56 112 ASP A N 1
ATOM 910 C CA . ASP A 1 112 ? -13.519 12.934 5.683 1.00 76.56 112 ASP A CA 1
ATOM 911 C C . ASP A 1 112 ? -14.346 12.187 6.748 1.00 76.56 112 ASP A C 1
ATOM 913 O O . ASP A 1 112 ? -13.859 11.284 7.424 1.00 76.56 112 ASP A O 1
ATOM 917 N N . SER A 1 113 ? -15.603 12.590 6.942 1.00 72.38 113 SER A N 1
ATOM 918 C CA . SER A 1 113 ? -16.503 11.962 7.914 1.00 72.38 113 SER A CA 1
ATOM 919 C C . SER A 1 113 ? -16.931 10.534 7.558 1.00 72.38 113 SER A C 1
ATOM 921 O O . SER A 1 113 ? -17.492 9.865 8.420 1.00 72.38 113 SER A O 1
ATOM 923 N N . ALA A 1 114 ? -16.727 10.078 6.319 1.00 77.19 114 ALA A N 1
ATOM 924 C CA . ALA A 1 114 ? -17.092 8.734 5.878 1.00 77.19 114 ALA A CA 1
ATOM 925 C C . ALA A 1 114 ? -15.966 7.712 6.110 1.00 77.19 114 ALA A C 1
ATOM 927 O O . ALA A 1 114 ? -16.244 6.519 6.220 1.00 77.19 114 ALA A O 1
ATOM 928 N N . GLY A 1 115 ? -14.712 8.160 6.221 1.00 86.88 115 GLY A N 1
ATOM 929 C CA . GLY A 1 115 ? -13.572 7.298 6.524 1.00 86.88 115 GLY A CA 1
ATOM 930 C C . GLY A 1 115 ? -12.262 7.788 5.912 1.00 86.88 115 GLY A C 1
ATOM 931 O O . GLY A 1 115 ? -11.984 8.991 5.845 1.00 86.88 115 GLY A O 1
ATOM 932 N N . PHE A 1 116 ? -11.443 6.833 5.473 1.00 90.56 116 PHE A N 1
ATOM 933 C CA . PHE A 1 116 ? -10.143 7.073 4.853 1.00 90.56 116 PHE A CA 1
ATOM 934 C C . PHE A 1 116 ? -10.115 6.519 3.434 1.00 90.56 116 PHE A C 1
ATOM 936 O O . PHE A 1 116 ? -10.328 5.327 3.226 1.00 90.56 116 PHE A O 1
ATOM 943 N N . LEU A 1 117 ? -9.800 7.378 2.470 1.00 90.19 117 LEU A N 1
ATOM 944 C CA . LEU A 1 117 ? -9.481 6.993 1.104 1.00 90.19 117 LEU A CA 1
ATOM 945 C C . LEU A 1 117 ? -7.959 6.936 0.954 1.00 90.19 117 LEU A C 1
ATOM 947 O O . LEU A 1 117 ? -7.263 7.925 1.183 1.00 90.19 117 LEU A O 1
ATOM 951 N N . ILE A 1 118 ? -7.452 5.773 0.574 1.00 90.81 118 ILE A N 1
ATOM 952 C CA . ILE A 1 118 ? -6.035 5.474 0.408 1.00 90.81 118 ILE A CA 1
ATOM 953 C C . ILE A 1 118 ? -5.811 5.193 -1.075 1.00 90.81 118 ILE A C 1
ATOM 955 O O . ILE A 1 118 ? -6.250 4.165 -1.584 1.00 90.81 118 ILE A O 1
ATOM 959 N N . THR A 1 119 ? -5.122 6.088 -1.768 1.00 88.19 119 THR A N 1
ATOM 960 C CA . THR A 1 119 ? -4.765 5.924 -3.177 1.00 88.19 119 THR A CA 1
ATOM 961 C C . THR A 1 119 ? -3.303 5.510 -3.272 1.00 88.19 119 THR A C 1
ATOM 963 O O . THR A 1 119 ? -2.413 6.249 -2.845 1.00 88.19 119 THR A O 1
ATOM 966 N N . LYS A 1 120 ? -3.048 4.330 -3.831 1.00 86.56 120 LYS A N 1
ATOM 967 C CA . LYS A 1 120 ? -1.716 3.848 -4.204 1.00 86.56 120 LYS A CA 1
ATOM 968 C C . LYS A 1 120 ? -1.564 4.028 -5.707 1.00 86.56 120 LYS A C 1
ATOM 970 O O . LYS A 1 120 ? -2.456 3.641 -6.454 1.00 86.56 120 LYS A O 1
ATOM 975 N N . SER A 1 121 ? -0.437 4.565 -6.149 1.00 79.00 121 SER A N 1
ATOM 976 C CA . SER A 1 121 ? -0.129 4.685 -7.575 1.00 79.00 121 SER A CA 1
ATOM 977 C C . SER A 1 121 ? 1.237 4.073 -7.829 1.00 79.00 121 SER A C 1
ATOM 979 O O . SER A 1 121 ? 2.178 4.429 -7.125 1.00 79.00 121 SER A O 1
ATOM 981 N N . TYR A 1 122 ? 1.339 3.152 -8.786 1.00 75.69 122 TYR A N 1
ATOM 982 C CA . TYR A 1 122 ? 2.583 2.456 -9.133 1.00 75.69 122 TYR A CA 1
ATOM 983 C C . TYR A 1 122 ? 2.624 2.082 -10.621 1.00 75.69 122 TYR A C 1
ATOM 985 O O . TYR A 1 122 ? 1.624 2.186 -11.331 1.00 75.69 122 TYR A O 1
ATOM 993 N N . LEU A 1 123 ? 3.801 1.676 -11.106 1.00 72.75 123 LEU A N 1
ATOM 994 C CA . LEU A 1 123 ? 4.010 1.219 -12.482 1.00 72.75 123 LEU A CA 1
ATOM 995 C C . LEU A 1 123 ? 3.976 -0.301 -12.559 1.00 72.75 123 LEU A C 1
ATOM 997 O O . LEU A 1 123 ? 4.692 -0.981 -11.830 1.00 72.75 123 LEU A O 1
ATOM 1001 N N . THR A 1 124 ? 3.208 -0.818 -13.506 1.00 72.06 124 THR A N 1
ATOM 1002 C CA . THR A 1 124 ? 3.323 -2.205 -13.958 1.00 72.06 124 THR A CA 1
ATOM 1003 C C . THR A 1 124 ? 4.095 -2.239 -15.270 1.00 72.06 124 THR A C 1
ATOM 1005 O O . THR A 1 124 ? 3.910 -1.364 -16.114 1.00 72.06 124 THR A O 1
ATOM 1008 N N . GLU A 1 125 ? 4.975 -3.226 -15.428 1.00 71.62 125 GLU A N 1
ATOM 1009 C CA . GLU A 1 125 ? 5.764 -3.428 -16.644 1.00 71.62 125 GLU A CA 1
ATOM 1010 C C . GLU A 1 125 ? 5.372 -4.751 -17.304 1.00 71.62 125 GLU A C 1
ATOM 1012 O O . GLU A 1 125 ? 5.450 -5.812 -16.684 1.00 71.62 125 GLU A O 1
ATOM 1017 N N . GLU A 1 126 ? 5.026 -4.707 -18.585 1.00 70.62 126 GLU A N 1
ATOM 1018 C CA . GLU A 1 126 ? 4.876 -5.891 -19.428 1.00 70.62 126 GLU A CA 1
ATOM 1019 C C . GLU A 1 126 ? 5.963 -5.873 -20.505 1.00 70.62 126 GLU A C 1
ATOM 1021 O O . GLU A 1 126 ? 6.088 -4.915 -21.267 1.00 70.62 126 GLU A O 1
ATOM 1026 N N . LYS A 1 127 ? 6.780 -6.929 -20.573 1.00 65.75 127 LYS A N 1
ATOM 1027 C CA . LYS A 1 127 ? 7.797 -7.088 -21.622 1.00 65.75 127 LYS A CA 1
ATOM 1028 C C . LYS A 1 127 ? 7.227 -7.983 -22.720 1.00 65.75 127 LYS A C 1
ATOM 1030 O O . LYS A 1 127 ? 6.930 -9.148 -22.467 1.00 65.75 127 LYS A O 1
ATOM 1035 N N . ASP A 1 128 ? 7.110 -7.453 -23.932 1.00 62.78 128 ASP A N 1
ATOM 1036 C CA . ASP A 1 128 ? 6.754 -8.226 -25.117 1.00 62.78 128 ASP A CA 1
ATOM 1037 C C . ASP A 1 128 ? 8.010 -8.487 -25.962 1.00 62.78 128 ASP A C 1
ATOM 1039 O O . ASP A 1 128 ? 8.607 -7.582 -26.554 1.00 62.78 128 ASP A O 1
ATOM 1043 N N . PHE A 1 129 ? 8.424 -9.754 -25.995 1.00 59.06 129 PHE A N 1
ATOM 1044 C CA . PHE A 1 129 ? 9.564 -10.233 -26.781 1.00 59.06 129 PHE A CA 1
ATOM 1045 C C . PHE A 1 129 ? 9.146 -10.843 -28.128 1.00 59.06 129 PHE A C 1
ATOM 1047 O O . PHE A 1 129 ? 9.989 -11.384 -28.842 1.00 59.06 129 PHE A O 1
ATOM 1054 N N . SER A 1 130 ? 7.857 -10.790 -28.479 1.00 57.44 130 SER A N 1
ATOM 1055 C CA . SER A 1 130 ? 7.325 -11.398 -29.703 1.00 57.44 130 SER A CA 1
ATOM 1056 C C . SER A 1 130 ? 7.496 -10.523 -30.953 1.00 57.44 130 SER A C 1
ATOM 1058 O O . SER A 1 130 ? 7.436 -11.035 -32.073 1.00 57.44 130 SER A O 1
ATOM 1060 N N . ALA A 1 131 ? 7.774 -9.224 -30.790 1.00 49.59 131 ALA A N 1
ATOM 1061 C CA . ALA A 1 131 ? 8.013 -8.303 -31.897 1.00 49.59 131 ALA A CA 1
ATOM 1062 C C . ALA A 1 131 ? 9.500 -8.266 -32.309 1.00 49.59 131 ALA A C 1
ATOM 1064 O O . ALA A 1 131 ? 10.392 -7.976 -31.516 1.00 49.59 131 ALA A O 1
ATOM 1065 N N . VAL A 1 132 ? 9.737 -8.576 -33.586 1.00 44.66 132 VAL A N 1
ATOM 1066 C CA . VAL A 1 132 ? 10.998 -8.565 -34.351 1.00 44.66 132 VAL A CA 1
ATOM 1067 C C . VAL A 1 132 ? 12.125 -7.704 -33.746 1.00 44.66 132 VAL A C 1
ATOM 1069 O O . VAL A 1 132 ? 12.164 -6.490 -33.914 1.00 44.66 132 VAL A O 1
ATOM 1072 N N . GLY A 1 133 ? 13.100 -8.363 -33.112 1.00 45.91 133 GLY A N 1
ATOM 1073 C CA . GLY A 1 133 ? 14.484 -7.889 -32.931 1.00 45.91 133 GLY A CA 1
ATOM 1074 C C . GLY A 1 133 ? 14.742 -6.746 -31.940 1.00 45.91 133 GLY A C 1
ATOM 1075 O O . GLY A 1 133 ? 15.877 -6.593 -31.495 1.00 45.91 133 GLY A O 1
ATOM 1076 N N . ALA A 1 134 ? 13.728 -5.985 -31.547 1.00 53.59 134 ALA A N 1
ATOM 1077 C CA . ALA A 1 134 ? 13.809 -4.994 -30.485 1.00 53.59 134 ALA A CA 1
ATOM 1078 C C . ALA A 1 134 ? 12.619 -5.231 -29.563 1.00 53.59 134 ALA A C 1
ATOM 1080 O O . ALA A 1 134 ? 11.497 -4.867 -29.901 1.00 53.59 134 ALA A O 1
ATOM 1081 N N . GLY A 1 135 ? 12.851 -5.896 -28.428 1.00 59.47 135 GLY A N 1
ATOM 1082 C CA . GLY A 1 135 ? 11.778 -6.114 -27.464 1.00 59.47 135 GLY A CA 1
ATOM 1083 C C . GLY A 1 135 ? 11.112 -4.782 -27.097 1.00 59.47 135 GLY A C 1
ATOM 1084 O O . GLY A 1 135 ? 11.755 -3.721 -27.067 1.00 59.47 135 GLY A O 1
ATOM 1085 N N . LEU A 1 136 ? 9.815 -4.850 -26.844 1.00 64.12 136 LEU A N 1
ATOM 1086 C CA . LEU A 1 136 ? 9.036 -3.712 -26.393 1.00 64.12 136 LEU A CA 1
ATOM 1087 C C . LEU A 1 136 ? 8.734 -3.898 -24.907 1.00 64.12 136 LEU A C 1
ATOM 1089 O O . LEU A 1 136 ? 8.424 -5.001 -24.458 1.00 64.12 136 LEU A O 1
ATOM 1093 N N . ARG A 1 137 ? 8.829 -2.822 -24.132 1.00 68.38 137 ARG A N 1
ATOM 1094 C CA . ARG A 1 137 ? 8.336 -2.758 -22.755 1.00 68.38 137 ARG A CA 1
ATOM 1095 C C . ARG A 1 137 ? 7.133 -1.829 -22.722 1.00 68.38 137 ARG A C 1
ATOM 1097 O O . ARG A 1 137 ? 7.159 -0.752 -23.312 1.00 68.38 137 ARG A O 1
ATOM 1104 N N . ARG A 1 138 ? 6.073 -2.262 -22.062 1.00 70.62 138 ARG A N 1
ATOM 1105 C CA . ARG A 1 138 ? 4.847 -1.512 -21.850 1.00 70.62 138 ARG A CA 1
ATOM 1106 C C . ARG A 1 138 ? 4.754 -1.163 -20.373 1.00 70.62 138 ARG A C 1
ATOM 1108 O O . ARG A 1 138 ? 4.627 -2.061 -19.547 1.00 70.62 138 ARG A O 1
ATOM 1115 N N . ASP A 1 139 ? 4.765 0.124 -20.068 1.00 71.38 139 ASP A N 1
ATOM 1116 C CA . ASP A 1 139 ? 4.656 0.630 -18.703 1.00 71.38 139 ASP A CA 1
ATOM 1117 C C . ASP A 1 139 ? 3.238 1.161 -18.514 1.00 71.38 139 ASP A C 1
ATOM 1119 O O . ASP A 1 139 ? 2.819 2.066 -19.233 1.00 71.38 139 ASP A O 1
ATOM 1123 N N . THR A 1 140 ? 2.475 0.611 -17.574 1.00 72.75 140 THR A N 1
ATOM 1124 C CA . THR A 1 140 ? 1.116 1.083 -17.276 1.00 72.75 140 THR A CA 1
ATOM 1125 C C . THR A 1 140 ? 1.052 1.604 -15.853 1.00 72.75 140 THR A C 1
ATOM 1127 O O . THR A 1 140 ? 1.382 0.890 -14.903 1.00 72.75 140 THR A O 1
ATOM 1130 N N . VAL A 1 141 ? 0.610 2.852 -15.706 1.00 74.88 141 VAL A N 1
ATOM 1131 C CA . VAL A 1 141 ? 0.298 3.426 -14.397 1.00 74.88 141 VAL A CA 1
ATOM 1132 C C . VAL A 1 141 ? -0.960 2.754 -13.870 1.00 74.88 141 VAL A C 1
ATOM 1134 O O . VAL A 1 141 ? -1.999 2.790 -14.522 1.00 74.88 141 VAL A O 1
ATOM 1137 N N . VAL A 1 142 ? -0.881 2.165 -12.686 1.00 77.56 142 VAL A N 1
ATOM 1138 C CA . VAL A 1 142 ? -2.029 1.598 -11.980 1.00 77.56 142 VAL A CA 1
ATOM 1139 C C . VAL A 1 142 ? -2.309 2.453 -10.756 1.00 77.56 142 VAL A C 1
ATOM 1141 O O . VAL A 1 142 ? -1.400 2.787 -9.996 1.00 77.56 142 VAL A O 1
ATOM 1144 N N . GLU A 1 143 ? -3.575 2.813 -10.578 1.00 83.06 143 GLU A N 1
ATOM 1145 C CA . GLU A 1 143 ? -4.083 3.467 -9.381 1.00 83.06 143 GLU A CA 1
ATOM 1146 C C . GLU A 1 143 ? -5.037 2.519 -8.656 1.00 83.06 143 GLU A C 1
ATOM 1148 O O . GLU A 1 143 ? -6.064 2.110 -9.199 1.00 83.06 143 GLU A O 1
ATOM 1153 N N . GLU A 1 144 ? -4.704 2.188 -7.414 1.00 87.81 144 GLU A N 1
ATOM 1154 C CA . GLU A 1 144 ? -5.564 1.429 -6.514 1.00 87.81 144 GLU A CA 1
ATOM 1155 C C . GLU A 1 144 ? -6.118 2.371 -5.447 1.00 87.81 144 GLU A C 1
ATOM 1157 O O . GLU A 1 144 ? -5.365 2.950 -4.662 1.00 87.81 144 GLU A O 1
ATOM 1162 N N . GLU A 1 145 ? -7.436 2.506 -5.393 1.00 89.88 145 GLU A N 1
ATOM 1163 C CA . GLU A 1 145 ? -8.137 3.262 -4.363 1.00 89.88 145 GLU A CA 1
ATOM 1164 C C . GLU A 1 145 ? -8.796 2.316 -3.374 1.00 89.88 145 GLU A C 1
ATOM 1166 O O . GLU A 1 145 ? -9.716 1.576 -3.718 1.00 89.88 145 GLU A O 1
ATOM 1171 N N . ALA A 1 146 ? -8.340 2.363 -2.129 1.00 91.69 146 ALA A N 1
ATOM 1172 C CA . ALA A 1 146 ? -8.946 1.650 -1.024 1.00 91.69 146 ALA A CA 1
ATOM 1173 C C . ALA A 1 146 ? -9.702 2.615 -0.110 1.00 91.69 146 ALA A C 1
ATOM 1175 O O . ALA A 1 146 ? -9.130 3.569 0.413 1.00 91.69 146 ALA A O 1
ATOM 1176 N N . LEU A 1 147 ? -10.983 2.346 0.113 1.00 92.25 147 LEU A N 1
ATOM 1177 C CA . LEU A 1 147 ? -11.804 3.040 1.091 1.00 92.25 147 LEU A CA 1
ATOM 1178 C C . LEU A 1 147 ? -11.917 2.179 2.350 1.00 92.25 147 LEU A C 1
ATOM 1180 O O . LEU A 1 147 ? -12.471 1.078 2.307 1.00 92.25 147 LEU A O 1
ATOM 1184 N N . LEU A 1 148 ? -11.424 2.707 3.468 1.00 93.75 148 LEU A N 1
ATOM 1185 C CA . LEU A 1 148 ? -11.589 2.130 4.794 1.00 93.75 148 LEU A CA 1
ATOM 1186 C C . LEU A 1 148 ? -12.611 2.949 5.585 1.00 93.75 148 LEU A C 1
ATOM 1188 O O . LEU A 1 148 ? -12.399 4.127 5.878 1.00 93.75 148 LEU A O 1
ATOM 1192 N N . THR A 1 149 ? -13.714 2.304 5.944 1.00 92.12 149 THR A N 1
ATOM 1193 C CA . THR A 1 149 ? -14.815 2.890 6.719 1.00 92.12 149 THR A CA 1
ATOM 1194 C C . THR A 1 149 ? -15.011 2.129 8.021 1.00 92.12 149 THR A C 1
ATOM 1196 O O . THR A 1 149 ? -14.592 0.975 8.147 1.00 92.12 149 THR A O 1
ATOM 1199 N N . ARG A 1 150 ? -15.647 2.779 8.995 1.00 88.69 150 ARG A N 1
ATOM 1200 C CA . ARG A 1 150 ? -15.976 2.181 10.286 1.00 88.69 150 ARG A CA 1
ATOM 1201 C C . ARG A 1 150 ? -17.474 2.273 10.534 1.00 88.69 150 ARG A C 1
ATOM 1203 O O . ARG A 1 150 ? -18.032 3.367 10.532 1.00 88.69 150 ARG A O 1
ATOM 1210 N N . GLU A 1 151 ? -18.094 1.132 10.805 1.00 83.12 151 GLU A N 1
ATOM 1211 C CA . GLU A 1 151 ? -19.504 1.018 11.181 1.00 83.12 151 GLU A CA 1
ATOM 1212 C C . GLU A 1 151 ? -19.576 0.355 12.565 1.00 83.12 151 GLU A C 1
ATOM 1214 O O . GLU A 1 151 ? -19.473 -0.861 12.712 1.00 83.12 151 GLU A O 1
ATOM 1219 N N . GLY A 1 152 ? -19.679 1.174 13.617 1.00 83.12 152 GLY A N 1
ATOM 1220 C CA . GLY A 1 152 ? -19.603 0.695 15.001 1.00 83.12 152 GLY A CA 1
ATOM 1221 C C . GLY A 1 152 ? -18.206 0.174 15.363 1.00 83.12 152 GLY A 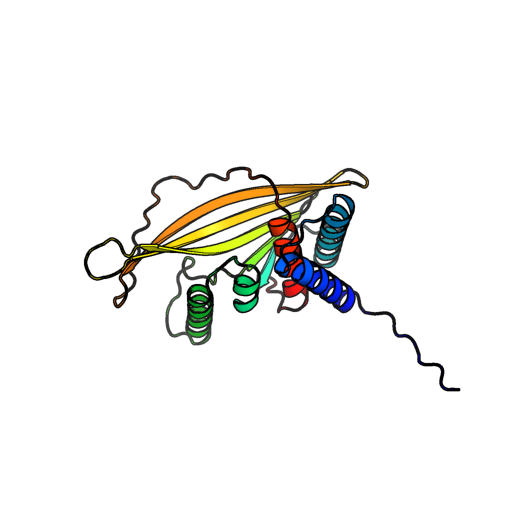C 1
ATOM 1222 O O . GLY A 1 152 ? -17.226 0.928 15.357 1.00 83.12 152 GLY A O 1
ATOM 1223 N N . GLU A 1 153 ? -18.110 -1.107 15.719 1.00 79.88 153 GLU A N 1
ATOM 1224 C CA . GLU A 1 153 ? -16.832 -1.772 16.025 1.00 79.88 153 GLU A CA 1
ATOM 1225 C C . GLU A 1 153 ? -16.181 -2.430 14.806 1.00 79.88 153 GLU A C 1
ATOM 1227 O O . GLU A 1 153 ? -15.002 -2.771 14.866 1.00 79.88 153 GLU A O 1
ATOM 1232 N N . SER A 1 154 ? -16.917 -2.569 13.702 1.00 85.19 154 SER A N 1
ATOM 1233 C CA . SER A 1 154 ? -16.444 -3.242 12.498 1.00 85.19 154 SER A CA 1
ATOM 1234 C C . SER A 1 154 ? -15.798 -2.269 11.518 1.00 85.19 154 SER A C 1
ATOM 1236 O O . SER A 1 154 ? -16.230 -1.121 11.362 1.00 85.19 154 SER A O 1
ATOM 1238 N N . LEU A 1 155 ? -14.768 -2.755 10.829 1.00 91.12 155 LEU A N 1
ATOM 1239 C CA . LEU A 1 155 ? -14.093 -2.048 9.750 1.00 91.12 155 LEU A CA 1
ATOM 1240 C C . LEU A 1 155 ? -14.452 -2.680 8.407 1.00 91.12 155 LEU A C 1
ATOM 1242 O O . LEU A 1 155 ? -14.432 -3.898 8.254 1.00 91.12 155 LEU A O 1
ATOM 1246 N N . ALA A 1 156 ? -14.756 -1.844 7.418 1.00 90.44 156 ALA A N 1
ATOM 1247 C CA . ALA A 1 156 ? -14.997 -2.283 6.052 1.00 90.44 156 ALA A CA 1
ATOM 1248 C C . ALA A 1 156 ? -13.955 -1.666 5.120 1.00 90.44 156 ALA A C 1
ATOM 1250 O O . ALA A 1 156 ? -13.837 -0.442 5.037 1.00 90.44 156 ALA A O 1
ATOM 1251 N N . PHE A 1 157 ? -13.229 -2.527 4.408 1.00 92.38 157 PHE A N 1
ATOM 1252 C CA . PHE A 1 157 ? -12.206 -2.157 3.434 1.00 92.38 157 PHE A CA 1
ATOM 1253 C C . PHE A 1 157 ? -12.675 -2.563 2.041 1.00 92.38 157 PHE A C 1
ATOM 1255 O O . PHE A 1 157 ? -12.961 -3.733 1.790 1.00 92.38 157 PHE A O 1
ATOM 1262 N N . ARG A 1 158 ? -12.798 -1.592 1.139 1.00 91.38 158 ARG A N 1
ATOM 1263 C CA . ARG A 1 158 ? -13.239 -1.804 -0.246 1.00 91.38 158 ARG A CA 1
ATOM 1264 C C . ARG A 1 158 ? -12.198 -1.230 -1.178 1.00 91.38 158 ARG A C 1
ATOM 1266 O O . ARG A 1 158 ? -11.686 -0.153 -0.897 1.00 91.38 158 ARG A O 1
ATOM 1273 N N . MET A 1 159 ? -11.919 -1.911 -2.283 1.00 92.12 159 MET A N 1
ATOM 1274 C CA . MET A 1 159 ? -10.896 -1.469 -3.220 1.00 92.12 159 MET A CA 1
ATOM 1275 C C . MET A 1 159 ? -11.448 -1.341 -4.637 1.00 92.12 159 MET A C 1
ATOM 1277 O O . MET A 1 159 ? -12.293 -2.122 -5.080 1.00 92.12 159 MET A O 1
ATOM 1281 N N . MET A 1 160 ? -10.969 -0.323 -5.338 1.00 89.06 160 MET A N 1
ATOM 1282 C CA . MET A 1 160 ? -11.217 -0.077 -6.747 1.00 89.06 160 MET A CA 1
ATOM 1283 C C . MET A 1 160 ? -9.879 0.100 -7.451 1.00 89.06 160 MET A C 1
ATOM 1285 O O . MET A 1 160 ? -8.968 0.712 -6.901 1.00 89.06 160 MET A O 1
ATOM 1289 N N . ILE A 1 161 ? -9.764 -0.409 -8.672 1.00 85.81 161 ILE A N 1
ATOM 1290 C CA . ILE A 1 161 ? -8.552 -0.269 -9.481 1.00 85.81 161 ILE A CA 1
ATOM 1291 C C . ILE A 1 161 ? -8.884 0.480 -10.760 1.00 85.81 161 ILE A C 1
ATOM 1293 O O . ILE A 1 161 ? -9.940 0.283 -11.371 1.00 85.81 161 ILE A O 1
ATOM 1297 N N . ARG A 1 162 ? -7.954 1.337 -11.163 1.00 82.81 162 ARG A N 1
ATOM 1298 C CA . ARG A 1 162 ? -7.960 2.049 -12.427 1.00 82.81 162 ARG A CA 1
ATOM 1299 C C . ARG A 1 162 ? -6.610 1.862 -13.104 1.00 82.81 162 ARG A C 1
ATOM 1301 O O . ARG A 1 162 ? -5.571 2.205 -12.549 1.00 82.81 162 ARG A O 1
ATOM 1308 N N . GLU A 1 163 ? -6.639 1.356 -14.327 1.00 75.81 163 GLU A N 1
ATOM 1309 C CA . GLU A 1 163 ? -5.489 1.430 -15.226 1.00 75.81 163 GLU A CA 1
ATOM 1310 C C . GLU A 1 163 ? -5.479 2.824 -15.855 1.00 75.81 163 GLU A C 1
ATOM 1312 O O . GLU A 1 163 ? -6.451 3.251 -16.484 1.00 75.81 163 GLU A O 1
ATOM 1317 N N . GLY A 1 164 ? -4.407 3.560 -15.597 1.00 68.75 164 GLY A N 1
ATOM 1318 C CA . GLY A 1 164 ? -4.166 4.896 -16.107 1.00 68.75 164 GLY A CA 1
ATOM 1319 C C . GLY A 1 164 ? -3.498 4.869 -17.476 1.00 68.75 164 GLY A C 1
ATOM 1320 O O . GLY A 1 164 ? -3.855 4.100 -18.370 1.00 68.75 164 GLY A O 1
ATOM 1321 N N . GLU A 1 165 ? -2.535 5.764 -17.664 1.00 67.56 165 GLU A N 1
ATOM 1322 C CA . GLU A 1 165 ? -1.812 5.863 -18.923 1.00 67.56 165 GLU A CA 1
ATOM 1323 C C . GLU A 1 165 ? -0.886 4.658 -19.125 1.00 67.56 165 GLU A C 1
ATOM 1325 O O . GLU A 1 165 ? -0.191 4.207 -18.213 1.00 67.56 165 GLU A O 1
ATOM 1330 N N . THR A 1 166 ? -0.888 4.145 -20.355 1.00 66.94 166 THR A N 1
ATOM 1331 C CA . THR A 1 166 ? 0.091 3.174 -20.833 1.00 66.94 166 THR A CA 1
ATOM 1332 C C . THR A 1 166 ? 1.108 3.894 -21.710 1.00 66.94 166 THR A C 1
ATOM 1334 O O . THR A 1 166 ? 0.725 4.601 -22.646 1.00 66.94 166 THR A O 1
ATOM 1337 N N . HIS A 1 167 ? 2.383 3.614 -21.473 1.00 65.81 167 HIS A N 1
ATOM 1338 C CA . HIS A 1 167 ? 3.522 4.042 -22.270 1.00 65.81 167 HIS A CA 1
ATOM 1339 C C . HIS A 1 167 ? 4.209 2.826 -22.910 1.00 65.81 167 HIS A C 1
ATOM 1341 O O . HIS A 1 167 ? 4.213 1.733 -22.345 1.00 65.81 167 HIS A O 1
ATOM 1347 N N . LEU A 1 168 ? 4.772 3.004 -24.106 1.00 58.66 168 LEU A N 1
ATOM 1348 C CA . LEU A 1 168 ? 5.545 1.977 -24.809 1.00 58.66 168 LEU A CA 1
ATOM 1349 C C . LEU A 1 168 ? 7.010 2.399 -24.920 1.00 58.66 168 LEU A C 1
ATOM 1351 O O . LEU A 1 168 ? 7.320 3.562 -25.171 1.00 58.66 168 LEU A O 1
ATOM 1355 N N . HIS A 1 169 ? 7.901 1.425 -24.791 1.00 62.25 169 HIS A N 1
ATOM 1356 C CA . HIS A 1 169 ? 9.344 1.602 -24.816 1.00 62.25 169 HIS A CA 1
ATOM 1357 C C . HIS A 1 169 ? 9.969 0.564 -25.746 1.00 62.25 169 HIS A C 1
ATOM 1359 O O . HIS A 1 169 ? 9.700 -0.625 -25.616 1.00 62.25 169 HIS A O 1
ATOM 1365 N N . ALA A 1 170 ? 10.848 0.992 -26.650 1.00 54.62 170 ALA A N 1
ATOM 1366 C CA . ALA A 1 170 ? 11.732 0.082 -27.373 1.00 54.62 170 ALA A CA 1
ATOM 1367 C C . ALA A 1 170 ? 13.048 -0.069 -26.600 1.00 54.62 170 ALA A C 1
ATOM 1369 O O . ALA A 1 170 ? 13.657 0.937 -26.223 1.00 54.62 170 ALA A O 1
ATOM 1370 N N . PHE A 1 171 ? 13.519 -1.301 -26.367 1.00 52.66 171 PHE A N 1
ATOM 1371 C CA . PHE A 1 171 ? 14.816 -1.504 -25.712 1.00 52.66 171 PHE A CA 1
ATOM 1372 C C . PHE A 1 171 ? 15.931 -0.810 -26.519 1.00 52.66 171 PHE A C 1
ATOM 1374 O O . PHE A 1 171 ? 16.196 -1.156 -27.669 1.00 52.66 171 PHE A O 1
ATOM 1381 N N . GLY A 1 172 ? 16.593 0.184 -25.911 1.00 46.59 172 GLY A N 1
ATOM 1382 C CA . GLY A 1 172 ? 17.780 0.846 -26.467 1.00 46.59 172 GLY A CA 1
ATOM 1383 C C . GLY A 1 172 ? 17.581 2.200 -27.168 1.00 46.59 172 GLY A C 1
ATOM 1384 O O . GLY A 1 172 ? 18.575 2.746 -27.649 1.00 46.59 172 GLY A O 1
ATOM 1385 N N . ARG A 1 173 ? 16.373 2.789 -27.223 1.00 42.84 173 ARG A N 1
ATOM 1386 C CA . ARG A 1 173 ? 16.165 4.174 -27.714 1.00 42.84 173 ARG A CA 1
ATOM 1387 C C . ARG A 1 173 ? 15.121 4.960 -26.907 1.00 42.84 173 ARG A C 1
ATOM 1389 O O . ARG A 1 173 ? 14.373 4.400 -26.118 1.00 42.84 173 ARG A O 1
ATOM 1396 N N . VAL A 1 174 ? 15.189 6.282 -27.088 1.00 45.28 174 VAL A N 1
ATOM 1397 C CA . VAL A 1 174 ? 14.470 7.378 -26.412 1.00 45.28 174 VAL A CA 1
ATOM 1398 C C . VAL A 1 174 ? 12.974 7.105 -26.220 1.00 45.28 174 VAL A C 1
ATOM 1400 O O . VAL A 1 174 ? 12.337 6.475 -27.055 1.00 45.28 174 VAL A O 1
ATOM 1403 N N . TRP A 1 175 ? 12.433 7.638 -25.120 1.00 46.28 175 TRP A N 1
ATOM 1404 C CA . TRP A 1 175 ? 11.006 7.723 -24.814 1.00 46.28 175 TRP A CA 1
ATOM 1405 C C . TRP A 1 175 ? 10.179 8.192 -26.016 1.00 46.28 175 TRP A C 1
ATOM 1407 O O . TRP A 1 175 ? 10.190 9.377 -26.349 1.00 46.28 175 TRP A O 1
ATOM 1417 N N . GLU A 1 176 ? 9.401 7.291 -26.608 1.00 44.06 176 GLU A N 1
ATOM 1418 C CA . GLU A 1 176 ? 8.300 7.663 -27.492 1.00 44.06 176 GLU A CA 1
ATOM 1419 C C . GLU A 1 176 ? 6.990 7.427 -26.743 1.00 44.06 176 GLU A C 1
ATOM 1421 O O . GLU A 1 176 ? 6.421 6.339 -26.717 1.00 44.06 176 GLU A O 1
ATOM 1426 N N . SER A 1 177 ? 6.522 8.476 -26.064 1.00 42.69 177 SER A N 1
ATOM 1427 C CA . SER A 1 177 ? 5.253 8.452 -25.346 1.00 42.69 177 SER A CA 1
ATOM 1428 C C . SER A 1 177 ? 4.094 8.417 -26.344 1.00 42.69 177 SER A C 1
ATOM 1430 O O . SER A 1 177 ? 3.635 9.458 -26.818 1.00 42.69 177 SER A O 1
ATOM 1432 N N . ALA A 1 178 ? 3.592 7.228 -26.653 1.00 46.00 178 ALA A N 1
ATOM 1433 C CA . ALA A 1 178 ? 2.263 7.071 -27.221 1.00 46.00 178 ALA A CA 1
ATOM 1434 C C . ALA A 1 178 ? 1.298 6.755 -26.075 1.00 46.00 178 ALA A C 1
ATOM 1436 O O . ALA A 1 178 ? 1.324 5.648 -25.546 1.00 46.00 178 ALA A O 1
ATOM 1437 N N . SER A 1 179 ? 0.458 7.718 -25.676 1.00 51.25 179 SER A N 1
ATOM 1438 C CA . SER A 1 179 ? -0.681 7.404 -24.806 1.00 51.25 179 SER A CA 1
ATOM 1439 C C . SER A 1 179 ? -1.644 6.530 -25.606 1.00 51.25 179 SER A C 1
ATOM 1441 O O . SER A 1 179 ? -2.295 6.989 -26.548 1.00 51.25 179 SER A O 1
ATOM 1443 N N . LEU A 1 180 ? -1.677 5.240 -25.278 1.00 50.53 180 LEU A N 1
ATOM 1444 C CA . LEU A 1 180 ? -2.526 4.266 -25.969 1.00 50.53 180 LEU A CA 1
ATOM 1445 C C . LEU A 1 180 ? -3.994 4.341 -25.525 1.00 50.53 180 LEU A C 1
ATOM 1447 O O . LEU A 1 180 ? -4.871 3.765 -26.170 1.00 50.53 180 LEU A O 1
ATOM 1451 N N . SER A 1 181 ? -4.281 5.071 -24.448 1.00 50.50 181 SER A N 1
ATOM 1452 C CA . SER A 1 181 ? -5.612 5.168 -23.862 1.00 50.50 181 SER A CA 1
ATOM 1453 C C . SER A 1 181 ? -6.295 6.479 -24.264 1.00 50.50 181 SER A C 1
ATOM 1455 O O . SER A 1 181 ? -6.039 7.536 -23.700 1.00 50.50 181 SER A O 1
ATOM 1457 N N . LYS A 1 182 ? -7.196 6.415 -25.257 1.00 48.09 182 LYS A N 1
ATOM 1458 C CA . LYS A 1 182 ? -8.152 7.499 -25.580 1.00 48.09 182 LYS A CA 1
ATOM 1459 C C . LYS A 1 182 ? -9.483 7.379 -24.823 1.00 48.09 182 LYS A C 1
ATOM 1461 O O . LYS A 1 182 ? -10.400 8.151 -25.089 1.00 48.09 182 LYS A O 1
ATOM 1466 N N . LYS A 1 183 ? -9.636 6.378 -23.951 1.00 56.44 183 LYS A N 1
ATOM 1467 C CA . LYS A 1 183 ? -10.858 6.176 -23.162 1.00 56.44 183 LYS A CA 1
ATOM 1468 C C . LYS A 1 183 ? -10.649 6.764 -21.776 1.00 56.44 183 LYS A C 1
ATOM 1470 O O . LYS A 1 183 ? -9.580 6.586 -21.201 1.00 56.44 183 LYS A O 1
ATOM 1475 N N . GLU A 1 184 ? -11.665 7.445 -21.252 1.00 59.09 184 GLU A N 1
ATOM 1476 C CA . GLU A 1 184 ? -11.641 7.898 -19.863 1.00 59.09 184 GLU A CA 1
ATOM 1477 C C . GLU A 1 184 ? -11.387 6.689 -18.946 1.00 59.09 184 GLU A C 1
ATOM 1479 O O . GLU A 1 184 ? -12.091 5.680 -19.066 1.00 59.09 184 GLU A O 1
ATOM 1484 N N . PRO A 1 185 ? -10.363 6.741 -18.078 1.00 63.66 185 PRO A N 1
ATOM 1485 C CA . PRO A 1 185 ? -10.070 5.651 -17.160 1.00 63.66 185 PRO A CA 1
ATOM 1486 C C . PRO A 1 185 ? -11.240 5.446 -16.187 1.00 63.66 185 PRO A C 1
ATOM 1488 O O . PRO A 1 185 ? -11.654 6.387 -15.511 1.00 63.66 185 PRO A O 1
ATOM 1491 N N . VAL A 1 186 ? -11.762 4.219 -16.094 1.00 78.62 186 VAL A N 1
ATOM 1492 C CA . VAL A 1 186 ? -12.910 3.881 -15.232 1.00 78.62 186 VAL A CA 1
ATOM 1493 C C . VAL A 1 186 ? -12.443 3.030 -14.056 1.00 78.62 186 VAL A C 1
ATOM 1495 O O . VAL A 1 186 ? -11.824 1.987 -14.263 1.00 78.62 186 VAL A O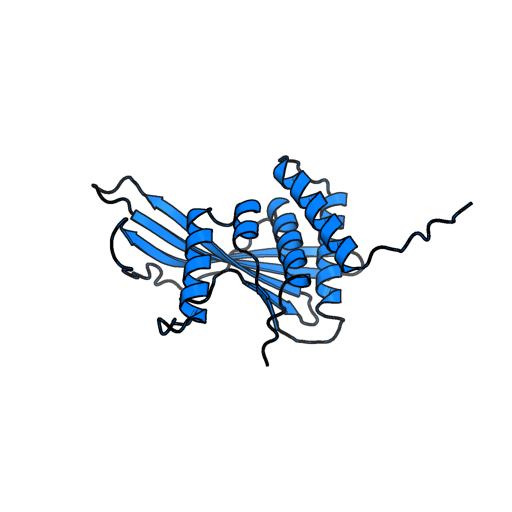 1
ATOM 1498 N N . TYR A 1 187 ? -12.787 3.449 -12.836 1.00 81.69 187 TYR A N 1
ATOM 1499 C CA . TYR A 1 187 ? -12.585 2.644 -11.632 1.00 81.69 187 TYR A CA 1
ATOM 1500 C C . TYR A 1 187 ? -13.470 1.402 -11.657 1.00 81.69 187 TYR A C 1
ATOM 1502 O O . TYR A 1 187 ? -14.683 1.489 -11.863 1.00 81.69 187 TYR A O 1
ATOM 1510 N N . LYS A 1 188 ? -12.863 0.242 -11.416 1.00 86.06 188 LYS A N 1
ATOM 1511 C CA . LYS A 1 188 ? -13.568 -1.035 -11.303 1.00 86.06 188 LYS A CA 1
ATOM 1512 C C . LYS A 1 188 ? -13.433 -1.565 -9.878 1.00 86.06 188 LYS A C 1
ATOM 1514 O O . LYS A 1 188 ? -12.309 -1.593 -9.376 1.00 86.06 188 LYS A O 1
ATOM 1519 N N . PRO A 1 189 ? -14.529 -1.988 -9.225 1.00 90.19 189 PRO A N 1
ATOM 1520 C CA . PRO A 1 189 ? -14.432 -2.649 -7.932 1.00 90.19 189 PRO A CA 1
ATOM 1521 C C . PRO A 1 189 ? -13.679 -3.972 -8.085 1.00 90.19 189 PRO A C 1
ATOM 1523 O O . PRO A 1 189 ? -13.864 -4.682 -9.076 1.00 90.19 189 PRO A O 1
ATOM 1526 N N . VAL A 1 190 ? -12.852 -4.299 -7.097 1.00 90.38 190 VAL A N 1
ATOM 1527 C CA . VAL A 1 190 ? -12.123 -5.568 -7.038 1.00 90.38 190 VAL A CA 1
ATOM 1528 C C . VAL A 1 190 ? -12.324 -6.231 -5.683 1.00 90.38 190 VAL A C 1
ATOM 1530 O O . VAL A 1 190 ? -12.550 -5.562 -4.671 1.00 90.38 190 VAL A O 1
ATOM 1533 N N . GLU A 1 191 ? -12.262 -7.558 -5.669 1.00 91.12 191 GLU A N 1
ATOM 1534 C CA . GLU A 1 191 ? -12.241 -8.315 -4.424 1.00 91.12 191 GLU A CA 1
ATOM 1535 C C . GLU A 1 191 ? -10.926 -8.050 -3.686 1.00 91.12 191 GLU A C 1
ATOM 1537 O O . GLU A 1 191 ? -9.851 -8.068 -4.284 1.00 91.12 191 GLU A O 1
ATOM 1542 N N . VAL A 1 192 ? -11.024 -7.766 -2.388 1.00 89.38 192 VAL A N 1
ATOM 1543 C CA . VAL A 1 192 ? -9.863 -7.461 -1.552 1.00 89.38 192 VAL A CA 1
ATOM 1544 C C . VAL A 1 192 ? -9.191 -8.764 -1.159 1.00 89.38 192 VAL A C 1
ATOM 1546 O O . VAL A 1 192 ? -9.791 -9.601 -0.484 1.00 89.38 192 VAL A O 1
ATOM 1549 N N . THR A 1 193 ? -7.928 -8.910 -1.537 1.00 90.56 193 THR A N 1
ATOM 1550 C CA . THR A 1 193 ? -7.122 -10.063 -1.153 1.00 90.56 193 THR A CA 1
ATOM 1551 C C . THR A 1 193 ? -6.307 -9.780 0.106 1.00 90.56 193 THR A C 1
ATOM 1553 O O . THR A 1 193 ? -6.029 -8.637 0.473 1.00 90.56 193 THR A O 1
ATOM 1556 N N . ASP A 1 194 ? -5.830 -10.850 0.732 1.00 89.88 194 ASP A N 1
ATOM 1557 C CA . ASP A 1 194 ? -4.858 -10.813 1.828 1.00 89.88 194 ASP A CA 1
ATOM 1558 C C . ASP A 1 194 ? -3.613 -9.992 1.474 1.00 89.88 194 ASP A C 1
ATOM 1560 O O . ASP A 1 194 ? -3.072 -9.252 2.300 1.00 89.88 194 ASP A O 1
ATOM 1564 N N . LYS A 1 195 ? -3.192 -10.077 0.206 1.00 88.31 195 LYS A N 1
ATOM 1565 C CA . LYS A 1 195 ? -2.054 -9.328 -0.325 1.00 88.31 195 LYS A CA 1
ATOM 1566 C C . LYS A 1 195 ? -2.310 -7.830 -0.246 1.00 88.31 195 LYS A C 1
ATOM 1568 O O . LYS A 1 195 ? -1.416 -7.081 0.134 1.00 88.31 195 LYS A O 1
ATOM 1573 N N . ASP A 1 196 ? -3.520 -7.396 -0.574 1.00 90.44 196 ASP A N 1
ATOM 1574 C CA . ASP A 1 196 ? -3.877 -5.978 -0.634 1.00 90.44 196 ASP A CA 1
ATOM 1575 C C . ASP A 1 196 ? -3.906 -5.345 0.755 1.00 90.44 196 ASP A C 1
ATOM 1577 O O . ASP A 1 196 ? -3.454 -4.207 0.926 1.00 90.44 196 ASP A O 1
ATOM 1581 N N . LEU A 1 197 ? -4.357 -6.105 1.756 1.00 91.88 197 LEU A N 1
ATOM 1582 C CA . LEU A 1 197 ? -4.336 -5.696 3.158 1.00 91.88 197 LEU A CA 1
ATOM 1583 C C . LEU A 1 197 ? -2.900 -5.540 3.669 1.00 91.88 197 LEU A C 1
ATOM 1585 O O . LEU A 1 197 ? -2.548 -4.479 4.187 1.00 91.88 197 LEU A O 1
ATOM 1589 N N . VAL A 1 198 ? -2.046 -6.549 3.462 1.00 91.19 198 VAL A N 1
ATOM 1590 C CA . VAL A 1 198 ? -0.640 -6.491 3.899 1.00 91.19 198 VAL A CA 1
ATOM 1591 C C . VAL A 1 198 ? 0.119 -5.386 3.172 1.00 91.19 198 VAL A C 1
ATOM 1593 O O . VAL A 1 198 ? 0.810 -4.599 3.815 1.00 91.19 198 VAL A O 1
ATOM 1596 N N . ARG A 1 199 ? -0.049 -5.259 1.851 1.00 91.00 199 ARG A N 1
ATOM 1597 C CA . ARG A 1 199 ? 0.550 -4.171 1.063 1.00 91.00 199 ARG A CA 1
ATOM 1598 C C . ARG A 1 199 ? 0.158 -2.814 1.621 1.00 91.00 199 ARG A C 1
ATOM 1600 O O . ARG A 1 199 ? 1.023 -1.977 1.846 1.00 91.00 199 ARG A O 1
ATOM 1607 N N . THR A 1 200 ? -1.127 -2.600 1.888 1.00 91.88 200 THR A N 1
ATOM 1608 C CA . THR A 1 200 ? -1.609 -1.324 2.427 1.00 91.88 200 THR A CA 1
ATOM 1609 C C . THR A 1 200 ? -1.013 -1.042 3.806 1.00 91.88 200 THR A C 1
ATOM 1611 O O . THR A 1 200 ? -0.490 0.050 4.018 1.00 91.88 200 THR A O 1
ATOM 1614 N N . LEU A 1 201 ? -1.009 -2.026 4.712 1.00 92.19 201 LEU A N 1
ATOM 1615 C CA . LEU A 1 201 ? -0.393 -1.894 6.035 1.00 92.19 201 LEU A CA 1
ATOM 1616 C C . LEU A 1 201 ? 1.093 -1.526 5.940 1.00 92.19 201 LEU A C 1
ATOM 1618 O O . LEU A 1 201 ? 1.531 -0.565 6.572 1.00 92.19 201 LEU A O 1
ATOM 1622 N N . VAL A 1 202 ? 1.861 -2.265 5.137 1.00 89.31 202 VAL A N 1
ATOM 1623 C CA . VAL A 1 202 ? 3.304 -2.052 4.990 1.00 89.31 202 VAL A CA 1
ATOM 1624 C C . VAL A 1 202 ? 3.583 -0.669 4.409 1.00 89.31 202 VAL A C 1
ATOM 1626 O O . VAL A 1 202 ? 4.354 0.084 4.998 1.00 89.31 202 VAL A O 1
ATOM 1629 N N . LEU A 1 203 ? 2.914 -0.280 3.321 1.00 87.81 203 LEU A N 1
ATOM 1630 C CA . LEU A 1 203 ? 3.132 1.027 2.694 1.00 87.81 203 LEU A CA 1
ATOM 1631 C C . LEU A 1 203 ? 2.787 2.196 3.629 1.00 87.81 203 LEU A C 1
ATOM 1633 O O . LEU A 1 203 ? 3.518 3.186 3.678 1.00 87.81 203 LEU A O 1
ATOM 1637 N N . LEU A 1 204 ? 1.697 2.082 4.393 1.00 87.62 204 LEU A N 1
ATOM 1638 C CA . LEU A 1 204 ? 1.327 3.086 5.391 1.00 87.62 204 LEU A CA 1
ATOM 1639 C C . LEU A 1 204 ? 2.332 3.139 6.544 1.00 87.62 204 LEU A C 1
ATOM 1641 O O . LEU A 1 204 ? 2.669 4.231 7.000 1.00 87.62 204 LEU A O 1
ATOM 1645 N N . SER A 1 205 ? 2.832 1.981 6.986 1.00 86.06 205 SER A N 1
ATOM 1646 C CA . SER A 1 205 ? 3.846 1.909 8.038 1.00 86.06 205 SER A CA 1
ATOM 1647 C C . SER A 1 205 ? 5.119 2.646 7.627 1.00 86.06 205 SER A C 1
ATOM 1649 O O . SER A 1 205 ? 5.590 3.485 8.389 1.00 86.06 205 SER A O 1
ATOM 1651 N N . GLU A 1 206 ? 5.607 2.442 6.395 1.00 78.69 206 GLU A N 1
ATOM 1652 C CA . GLU A 1 206 ? 6.794 3.128 5.868 1.00 78.69 206 GLU A CA 1
ATOM 1653 C C . GLU A 1 206 ? 6.613 4.643 5.863 1.00 78.69 206 GLU A C 1
ATOM 1655 O O . GLU A 1 206 ? 7.526 5.391 6.205 1.00 78.69 206 GLU A O 1
ATOM 1660 N N . GLY A 1 207 ? 5.417 5.113 5.507 1.00 68.62 207 GLY A N 1
ATOM 1661 C CA . GLY A 1 207 ? 5.126 6.537 5.460 1.00 68.62 207 GLY A CA 1
ATOM 1662 C C . GLY A 1 207 ? 5.162 7.237 6.820 1.00 68.62 207 GLY A C 1
ATOM 1663 O O . GLY A 1 207 ? 5.427 8.434 6.861 1.00 68.62 207 GLY A O 1
ATOM 1664 N N . ILE A 1 208 ? 4.966 6.514 7.931 1.00 70.81 208 ILE A N 1
ATOM 1665 C CA . ILE A 1 208 ? 5.152 7.067 9.286 1.00 70.81 208 ILE A CA 1
ATOM 1666 C C . ILE A 1 208 ? 6.645 7.293 9.596 1.00 70.81 208 ILE A C 1
ATOM 1668 O O . ILE A 1 208 ? 6.978 8.165 10.399 1.00 70.81 208 ILE A O 1
ATOM 1672 N N . PHE A 1 209 ? 7.543 6.526 8.967 1.00 64.12 209 PHE A N 1
ATOM 1673 C CA . PHE A 1 209 ? 9.001 6.637 9.126 1.00 64.12 209 PHE A CA 1
ATOM 1674 C C . PHE A 1 209 ? 9.670 7.503 8.055 1.00 64.12 209 PHE A C 1
ATOM 1676 O O . PHE A 1 209 ? 10.788 7.980 8.252 1.00 64.12 209 PHE A O 1
ATOM 1683 N N . GLY A 1 210 ? 9.007 7.691 6.914 1.00 58.81 210 GLY A N 1
ATOM 1684 C CA . GLY A 1 210 ? 9.464 8.535 5.821 1.00 58.81 210 GLY A CA 1
ATOM 1685 C C . GLY A 1 210 ? 9.216 10.028 6.073 1.00 58.81 210 GLY A C 1
ATOM 1686 O O . GLY A 1 210 ? 8.441 10.408 6.952 1.00 58.81 210 GLY A O 1
ATOM 1687 N N . PRO A 1 211 ? 9.853 10.921 5.294 1.00 52.44 211 PRO A N 1
ATOM 1688 C CA . PRO A 1 211 ? 9.519 12.337 5.335 1.00 52.44 211 PRO A CA 1
ATOM 1689 C C . PRO A 1 211 ? 8.055 12.529 4.914 1.00 52.44 211 PRO A C 1
ATOM 1691 O O . PRO A 1 211 ? 7.696 12.261 3.766 1.00 52.44 211 PRO A O 1
ATOM 1694 N N . ILE A 1 212 ? 7.217 13.017 5.832 1.00 53.81 212 ILE A N 1
ATOM 1695 C CA . ILE A 1 212 ? 5.848 13.435 5.517 1.00 53.81 212 ILE A CA 1
ATOM 1696 C C . ILE A 1 212 ? 5.948 14.667 4.617 1.00 53.81 212 ILE A C 1
ATOM 1698 O O . ILE A 1 212 ? 6.352 15.747 5.057 1.00 53.81 212 ILE A O 1
ATOM 1702 N N . LEU A 1 213 ? 5.591 14.509 3.343 1.00 51.22 213 LEU A N 1
ATOM 1703 C CA . LEU A 1 213 ? 5.492 15.621 2.405 1.00 51.22 213 LEU A CA 1
ATOM 1704 C C . LEU A 1 213 ? 4.168 16.343 2.677 1.00 51.22 213 LEU A C 1
ATOM 1706 O O . LEU A 1 213 ? 3.163 16.104 2.011 1.00 51.22 213 LEU A O 1
ATOM 1710 N N . ALA A 1 214 ? 4.144 17.191 3.705 1.00 41.12 214 ALA A N 1
ATOM 1711 C CA . ALA A 1 214 ? 3.008 18.071 3.941 1.00 41.12 214 ALA A CA 1
ATOM 1712 C C . ALA A 1 214 ? 2.913 19.076 2.781 1.00 41.12 214 ALA A C 1
ATOM 1714 O O . ALA A 1 214 ? 3.843 19.854 2.551 1.00 41.12 214 ALA A O 1
ATOM 1715 N N . LEU A 1 215 ? 1.803 19.057 2.042 1.00 38.16 215 LEU A N 1
ATOM 1716 C CA . LEU A 1 215 ? 1.479 20.132 1.107 1.00 38.16 215 LEU A CA 1
ATOM 1717 C C . LEU A 1 215 ? 0.955 21.329 1.912 1.00 38.16 215 LEU A C 1
ATOM 1719 O O . LEU A 1 215 ? 0.111 21.166 2.794 1.00 38.16 215 LEU A O 1
ATOM 1723 N N . LYS A 1 216 ? 1.524 22.506 1.636 1.00 32.44 216 LYS A N 1
ATOM 1724 C CA . LYS A 1 216 ? 1.011 23.800 2.103 1.00 32.44 216 LYS A CA 1
ATOM 1725 C C . LYS A 1 216 ? -0.284 24.153 1.388 1.00 32.44 216 LYS A C 1
ATOM 1727 O O . LYS A 1 216 ? -0.358 23.862 0.174 1.00 32.44 216 LYS A O 1
#

Radius of gyration: 19.51 Å; chains: 1; bounding box: 39×42×76 Å

pLDDT: mean 73.08, std 16.22, range [32.44, 93.75]